Protein AF-A0A1Y1RR62-F1 (afdb_monomer_lite)

Secondary structure (DSSP, 8-state):
--GGGBS--TT--HHHHHHHHHTT--BGGGGTT-BHHHHHTSTT--HHHHHHHHHHHHHTT---BTPPPHHHHHHHTT-EEEEES--S---TT----EES--HHHHHHT-SSHHHHHHHHHHHHHHHHHH-S--EEETTTEEEES-EEEEETTS-EEEE-SEEEEE-SS-EEEESGGGSTTHHHHHHHHBSEEE-SSEEEES-STTB-HHHHHHHHHHHHHS---S---

Structure (mmCIF, N/CA/C/O backbone):
data_AF-A0A1Y1RR62-F1
#
_entry.id   AF-A0A1Y1RR62-F1
#
loop_
_atom_site.group_PDB
_atom_site.id
_atom_site.type_symbol
_atom_site.label_atom_id
_atom_site.label_alt_id
_atom_site.label_comp_id
_atom_site.label_asym_id
_atom_site.label_entity_id
_atom_site.label_seq_id
_atom_site.pdbx_PDB_ins_code
_atom_site.Cartn_x
_atom_site.Cartn_y
_atom_site.Cartn_z
_atom_site.occupancy
_atom_site.B_iso_or_equiv
_atom_site.auth_seq_id
_atom_site.auth_comp_id
_atom_site.auth_asym_id
_atom_site.auth_atom_id
_atom_site.pdbx_PDB_model_num
ATOM 1 N N . MET A 1 1 ? 41.983 -6.603 -12.539 1.00 43.25 1 MET A N 1
ATOM 2 C CA . MET A 1 1 ? 41.133 -5.759 -13.413 1.00 43.25 1 MET A CA 1
ATOM 3 C C . MET A 1 1 ? 40.007 -6.590 -14.056 1.00 43.25 1 MET A C 1
ATOM 5 O O . MET A 1 1 ? 39.853 -6.568 -15.267 1.00 43.25 1 MET A O 1
ATOM 9 N N . THR A 1 2 ? 39.210 -7.342 -13.285 1.00 49.28 2 THR A N 1
ATOM 10 C CA . THR A 1 2 ? 38.304 -8.376 -13.852 1.00 49.28 2 THR A CA 1
ATOM 11 C C . THR A 1 2 ? 36.861 -8.341 -13.340 1.00 49.28 2 THR A C 1
ATOM 13 O O . THR A 1 2 ? 36.037 -9.107 -13.828 1.00 49.28 2 THR A O 1
ATOM 16 N N . GLU A 1 3 ? 36.510 -7.451 -12.408 1.00 56.81 3 GLU A N 1
ATOM 17 C CA . GLU A 1 3 ? 35.155 -7.426 -11.828 1.00 56.81 3 GLU A CA 1
ATOM 18 C C . GLU A 1 3 ? 34.102 -6.735 -12.707 1.00 56.81 3 GLU A C 1
ATOM 20 O O . GLU A 1 3 ? 32.916 -7.043 -12.600 1.00 56.81 3 GLU A O 1
ATOM 25 N N . THR A 1 4 ? 34.503 -5.853 -13.625 1.00 62.31 4 THR A N 1
ATOM 26 C CA . THR A 1 4 ? 33.583 -4.974 -14.367 1.00 62.31 4 THR A CA 1
ATOM 27 C C . THR A 1 4 ? 32.696 -5.684 -15.392 1.00 62.31 4 THR A C 1
ATOM 29 O O . THR A 1 4 ? 31.724 -5.094 -15.840 1.00 62.31 4 THR A O 1
ATOM 32 N N . ASN A 1 5 ? 32.974 -6.942 -15.751 1.00 82.25 5 ASN A N 1
ATOM 33 C CA . ASN A 1 5 ? 32.243 -7.664 -16.804 1.00 82.25 5 ASN A CA 1
ATOM 34 C C . ASN A 1 5 ? 31.340 -8.808 -16.283 1.00 82.25 5 ASN A C 1
ATOM 36 O O . ASN A 1 5 ? 30.897 -9.674 -17.043 1.00 82.25 5 ASN A O 1
ATOM 40 N N . SER A 1 6 ? 31.099 -8.852 -14.972 1.00 86.06 6 SER A N 1
ATOM 41 C CA . SER A 1 6 ? 30.311 -9.903 -14.322 1.00 86.06 6 SER A CA 1
ATOM 42 C C . SER A 1 6 ? 28.800 -9.660 -14.427 1.00 86.06 6 SER A C 1
ATOM 44 O O . SER A 1 6 ? 28.330 -8.536 -14.267 1.00 86.06 6 SER A O 1
ATOM 46 N N . LEU A 1 7 ? 28.013 -10.730 -14.604 1.00 87.12 7 LEU A N 1
ATOM 47 C CA . LEU A 1 7 ? 26.544 -10.699 -14.467 1.00 87.12 7 LEU A CA 1
ATOM 48 C C . LEU A 1 7 ? 26.073 -10.763 -13.000 1.00 87.12 7 LEU A C 1
ATOM 50 O O . LEU A 1 7 ? 24.867 -10.770 -12.726 1.00 87.12 7 LEU A O 1
ATOM 54 N N . ASN A 1 8 ? 26.998 -10.820 -12.036 1.00 88.69 8 ASN A N 1
ATOM 55 C CA . ASN A 1 8 ? 26.677 -10.795 -10.611 1.00 88.69 8 ASN A CA 1
ATOM 56 C C . ASN A 1 8 ? 26.394 -9.364 -10.124 1.00 88.69 8 ASN A C 1
ATOM 58 O O . ASN A 1 8 ? 27.145 -8.785 -9.344 1.00 88.69 8 ASN A O 1
ATOM 62 N N . ILE A 1 9 ? 25.308 -8.783 -10.627 1.00 89.69 9 ILE A N 1
ATOM 63 C CA . ILE A 1 9 ? 24.919 -7.401 -10.347 1.00 89.69 9 ILE A CA 1
ATOM 64 C C . ILE A 1 9 ? 24.001 -7.370 -9.113 1.00 89.69 9 ILE A C 1
ATOM 66 O O . ILE A 1 9 ? 22.996 -8.096 -9.084 1.00 89.69 9 ILE A O 1
ATOM 70 N N . PRO A 1 10 ? 24.289 -6.530 -8.098 1.00 86.56 10 PRO A N 1
ATOM 71 C CA . PRO A 1 10 ? 23.444 -6.401 -6.915 1.00 86.56 10 PRO A CA 1
ATOM 72 C C . PRO A 1 10 ? 21.971 -6.140 -7.260 1.00 86.56 10 PRO A C 1
ATOM 74 O O . PRO A 1 10 ? 21.631 -5.268 -8.059 1.00 86.56 10 PRO A O 1
ATOM 77 N N . GLY A 1 11 ? 21.071 -6.913 -6.648 1.00 81.75 11 GLY A N 1
ATOM 78 C CA . GLY A 1 11 ? 19.625 -6.787 -6.862 1.00 81.75 11 GLY A CA 1
ATOM 79 C C . GLY A 1 11 ? 19.090 -7.417 -8.155 1.00 81.75 11 GLY A C 1
ATOM 80 O O . GLY A 1 11 ? 17.882 -7.351 -8.392 1.00 81.75 11 GLY A O 1
ATOM 81 N N . VAL A 1 12 ? 19.937 -8.050 -8.972 1.00 89.00 12 VAL A N 1
ATOM 82 C CA . VAL A 1 12 ? 19.491 -8.946 -10.050 1.00 89.00 12 VAL A CA 1
ATOM 83 C C . VAL A 1 12 ? 19.154 -10.315 -9.450 1.00 89.00 12 VAL A C 1
ATOM 85 O O . VAL A 1 12 ? 19.897 -10.850 -8.627 1.00 89.00 12 VAL A O 1
ATOM 88 N N . GLY A 1 13 ? 18.005 -10.883 -9.819 1.00 87.50 13 GLY A N 1
ATOM 89 C CA . GLY A 1 13 ? 17.535 -12.172 -9.302 1.00 87.50 13 GLY A CA 1
ATOM 90 C C . GLY A 1 13 ? 18.153 -13.379 -10.015 1.00 87.50 13 GLY A C 1
ATOM 91 O O . GLY A 1 13 ? 18.605 -13.280 -11.155 1.00 87.50 13 GLY A O 1
ATOM 92 N N . ALA A 1 14 ? 18.120 -14.545 -9.362 1.00 90.69 14 ALA A N 1
ATOM 93 C CA . ALA A 1 14 ? 18.561 -15.809 -9.960 1.00 90.69 14 ALA A CA 1
ATOM 94 C C . ALA A 1 14 ? 17.794 -16.204 -11.244 1.00 90.69 14 ALA A C 1
ATOM 96 O O . ALA A 1 14 ? 18.456 -16.676 -12.168 1.00 90.69 14 ALA A O 1
ATOM 97 N N . PRO A 1 15 ? 16.463 -15.976 -11.369 1.00 91.88 15 PRO A N 1
ATOM 98 C CA . PRO A 1 15 ? 15.735 -16.285 -12.603 1.00 91.88 15 PRO A CA 1
ATOM 99 C C . PRO A 1 15 ? 16.292 -15.562 -13.833 1.00 91.88 15 PRO A C 1
ATOM 101 O O . PRO A 1 15 ? 16.551 -16.205 -14.844 1.00 91.88 15 PRO A O 1
ATOM 104 N N . LEU A 1 16 ? 16.580 -14.260 -13.715 1.00 94.06 16 LEU A N 1
ATOM 105 C CA . LEU A 1 16 ? 17.150 -13.467 -14.805 1.00 94.06 16 LEU A CA 1
ATOM 106 C C . LEU A 1 16 ? 18.536 -13.987 -15.195 1.00 94.06 16 LEU A C 1
ATOM 108 O O . LEU A 1 16 ? 18.788 -14.233 -16.371 1.00 94.06 16 LEU A O 1
ATOM 112 N N . ARG A 1 17 ? 19.429 -14.207 -14.217 1.00 94.19 17 ARG A N 1
ATOM 113 C CA . ARG A 1 17 ? 20.771 -14.754 -14.493 1.00 94.19 17 ARG A CA 1
ATOM 114 C C . ARG A 1 17 ? 20.702 -16.102 -15.205 1.00 94.19 17 ARG A C 1
ATOM 116 O O . ARG A 1 17 ? 21.453 -16.326 -16.148 1.00 94.19 17 ARG A O 1
ATOM 123 N N . LYS A 1 18 ? 19.788 -16.979 -14.778 1.00 93.50 18 LYS A N 1
ATOM 124 C CA . LYS A 1 18 ? 19.579 -18.289 -15.403 1.00 93.50 18 LYS A CA 1
ATOM 125 C C . LYS A 1 18 ? 19.073 -18.150 -16.841 1.00 93.50 18 LYS A C 1
ATOM 127 O O . LYS A 1 18 ? 19.577 -18.851 -17.710 1.00 93.50 18 LYS A O 1
ATOM 132 N N . ALA A 1 19 ? 18.137 -17.235 -17.096 1.00 95.12 19 ALA A N 1
ATOM 133 C CA . ALA A 1 19 ? 17.623 -16.970 -18.439 1.00 95.12 19 ALA A CA 1
ATOM 134 C C . ALA A 1 19 ? 18.722 -16.465 -19.393 1.00 95.12 19 ALA A C 1
ATOM 136 O O . ALA A 1 19 ? 18.843 -16.969 -20.508 1.00 95.12 19 ALA A O 1
ATOM 137 N N . LEU A 1 20 ? 19.578 -15.542 -18.934 1.00 95.75 20 LEU A N 1
ATOM 138 C CA . LEU A 1 20 ? 20.738 -15.076 -19.707 1.00 95.75 20 LEU A CA 1
ATOM 139 C C . LEU A 1 20 ? 21.725 -16.218 -19.989 1.00 95.75 20 LEU A C 1
ATOM 141 O O . LEU A 1 20 ? 22.110 -16.433 -21.138 1.00 95.75 20 LEU A O 1
ATOM 145 N N . GLN A 1 21 ? 22.065 -17.013 -18.971 1.00 94.19 21 GLN A N 1
ATOM 146 C CA . GLN A 1 21 ? 22.982 -18.144 -19.123 1.00 94.19 21 GLN A CA 1
ATOM 147 C C . GLN A 1 21 ? 22.451 -19.196 -20.109 1.00 94.19 21 GLN A C 1
ATOM 149 O O . GLN A 1 21 ? 23.218 -19.727 -20.908 1.00 94.19 21 GLN A O 1
ATOM 154 N N . GLN A 1 22 ? 21.143 -19.471 -20.099 1.00 94.38 22 GLN A N 1
ATOM 155 C CA . GLN A 1 22 ? 20.493 -20.376 -21.056 1.00 94.38 22 GLN A CA 1
ATOM 156 C C . GLN A 1 22 ? 20.550 -19.863 -22.502 1.00 94.38 22 GLN A C 1
ATOM 158 O O . GLN A 1 22 ? 20.505 -20.665 -23.431 1.00 94.38 22 GLN A O 1
ATOM 163 N N . LYS A 1 23 ? 20.695 -18.548 -22.702 1.00 94.19 23 LYS A N 1
ATOM 164 C CA . LYS A 1 23 ? 20.968 -17.922 -24.005 1.00 94.19 23 LYS A CA 1
ATOM 165 C C . LYS A 1 23 ? 22.462 -17.824 -24.337 1.00 94.19 23 LYS A C 1
ATOM 167 O O . LYS A 1 23 ? 22.821 -17.201 -25.328 1.00 94.19 23 LYS A O 1
ATOM 172 N N . GLY A 1 24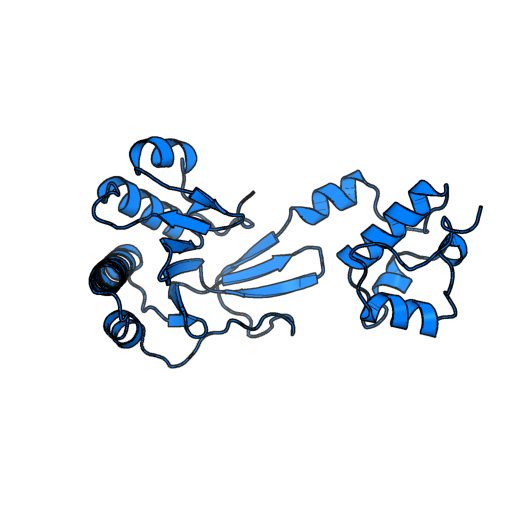 ? 23.338 -18.418 -23.523 1.00 94.81 24 GLY A N 1
ATOM 173 C CA . GLY A 1 24 ? 24.792 -18.342 -23.694 1.00 94.81 24 GLY A CA 1
ATOM 174 C C . GLY A 1 24 ? 25.410 -17.012 -23.244 1.00 94.81 24 GLY A C 1
ATOM 175 O O . GLY A 1 24 ? 26.613 -16.803 -23.410 1.00 94.81 24 GLY A O 1
ATOM 176 N N . ILE A 1 25 ? 24.617 -16.124 -22.639 1.00 94.88 25 ILE A N 1
ATOM 177 C CA . ILE A 1 25 ? 25.064 -14.828 -22.127 1.00 94.88 25 ILE A CA 1
ATOM 178 C C . ILE A 1 25 ? 25.575 -15.050 -20.704 1.00 94.88 25 ILE A C 1
ATOM 180 O O . ILE A 1 25 ? 24.814 -15.249 -19.758 1.00 94.88 25 ILE A O 1
ATOM 184 N N . THR A 1 26 ? 26.894 -15.052 -20.560 1.00 93.00 26 THR A N 1
ATOM 185 C CA . THR A 1 26 ? 27.605 -15.316 -19.298 1.00 93.00 26 THR A CA 1
ATOM 186 C C . THR A 1 26 ? 28.384 -14.103 -18.795 1.00 93.00 26 THR A C 1
ATOM 188 O O . THR A 1 26 ? 28.787 -14.071 -17.630 1.00 93.00 26 THR A O 1
ATOM 191 N N . ARG A 1 27 ? 28.570 -13.088 -19.645 1.00 93.81 27 ARG A N 1
ATOM 192 C CA . ARG A 1 27 ? 29.276 -11.840 -19.343 1.00 93.81 27 ARG A CA 1
ATOM 193 C C . ARG A 1 27 ? 28.438 -10.633 -19.735 1.00 93.81 27 ARG A C 1
ATOM 195 O O . ARG A 1 27 ? 27.641 -10.701 -20.667 1.00 93.81 27 ARG A O 1
ATOM 202 N N . LEU A 1 28 ? 28.643 -9.530 -19.023 1.00 93.81 28 LEU A N 1
ATOM 203 C CA . LEU A 1 28 ? 27.869 -8.303 -19.196 1.00 93.81 28 LEU A CA 1
ATOM 204 C C . LEU A 1 28 ? 28.023 -7.726 -20.612 1.00 93.81 28 LEU A C 1
ATOM 206 O O . LEU A 1 28 ? 27.029 -7.441 -21.266 1.00 93.81 28 LEU A O 1
ATOM 210 N N . ASN A 1 29 ? 29.248 -7.653 -21.128 1.00 94.38 29 ASN A N 1
ATOM 211 C CA . ASN A 1 29 ? 29.559 -7.099 -22.447 1.00 94.38 29 ASN A CA 1
ATOM 212 C C . ASN A 1 29 ? 28.964 -7.879 -23.630 1.00 94.38 29 ASN A C 1
ATOM 214 O O . ASN A 1 29 ? 28.894 -7.335 -24.726 1.00 94.38 29 ASN A O 1
ATOM 218 N N . GLN A 1 30 ? 28.524 -9.127 -23.436 1.00 96.19 30 GLN A N 1
ATOM 219 C CA . GLN A 1 30 ? 27.824 -9.893 -24.476 1.00 96.19 30 GLN A CA 1
ATOM 220 C C . GLN A 1 30 ? 26.418 -9.346 -24.757 1.00 96.19 30 GLN A C 1
ATOM 222 O O . GLN A 1 30 ? 25.797 -9.749 -25.732 1.00 96.19 30 GLN A O 1
ATOM 227 N N . LEU A 1 31 ? 25.917 -8.444 -23.908 1.00 96.38 31 LEU A N 1
ATOM 228 C CA . LEU A 1 31 ? 24.668 -7.722 -24.130 1.00 96.38 31 LEU A CA 1
ATOM 229 C C . LEU A 1 31 ? 24.852 -6.457 -24.978 1.00 96.38 31 LEU A C 1
ATOM 231 O O . LEU A 1 31 ? 23.853 -5.831 -25.317 1.00 96.38 31 LEU A O 1
ATOM 235 N N . ASN A 1 32 ? 26.085 -6.073 -25.333 1.00 96.69 32 ASN A N 1
ATOM 236 C CA . ASN A 1 32 ? 26.305 -4.929 -26.216 1.00 96.69 32 ASN A CA 1
ATOM 237 C C . ASN A 1 32 ? 25.629 -5.158 -27.568 1.00 96.69 32 ASN A C 1
ATOM 239 O O . ASN A 1 32 ? 25.921 -6.143 -28.244 1.00 96.69 32 ASN A O 1
ATOM 243 N N . GLY A 1 33 ? 24.735 -4.246 -27.944 1.00 95.50 33 GLY A N 1
ATOM 244 C CA . GLY A 1 33 ? 23.954 -4.344 -29.177 1.00 95.50 33 GLY A CA 1
ATOM 245 C C . GLY A 1 33 ? 22.843 -5.402 -29.148 1.00 95.50 33 GLY A C 1
ATOM 246 O O . GLY A 1 33 ? 22.159 -5.589 -30.145 1.00 95.50 33 GLY A O 1
ATOM 247 N N . ALA A 1 34 ? 22.624 -6.100 -28.029 1.00 96.50 34 ALA A N 1
ATOM 248 C CA . ALA A 1 34 ? 21.495 -7.020 -27.913 1.00 96.50 34 ALA A CA 1
ATOM 249 C C . ALA A 1 34 ? 20.174 -6.239 -27.861 1.00 96.50 34 ALA A C 1
ATOM 251 O O . ALA A 1 34 ? 20.102 -5.193 -27.214 1.00 96.50 34 ALA A O 1
ATOM 252 N N . ASN A 1 35 ? 19.113 -6.764 -28.476 1.00 97.00 35 ASN A N 1
ATOM 253 C CA . ASN A 1 35 ? 17.799 -6.131 -28.438 1.00 97.00 35 ASN A CA 1
ATOM 254 C C . ASN A 1 35 ? 17.168 -6.237 -27.036 1.00 97.00 35 ASN A C 1
ATOM 256 O O . ASN A 1 35 ? 16.975 -7.331 -26.496 1.00 97.00 35 ASN A O 1
ATOM 260 N N . TYR A 1 36 ? 16.822 -5.096 -26.438 1.00 95.88 36 TYR A N 1
ATOM 261 C CA . TYR A 1 36 ? 16.248 -5.039 -25.093 1.00 95.88 36 TYR A CA 1
ATOM 262 C C . TYR A 1 36 ? 14.908 -5.781 -24.980 1.00 95.88 36 TYR A C 1
ATOM 264 O O . TYR A 1 36 ? 14.692 -6.513 -24.010 1.00 95.88 36 TYR A O 1
ATOM 272 N N . GLY A 1 37 ? 14.027 -5.630 -25.971 1.00 88.94 37 GLY A N 1
ATOM 273 C CA . GLY A 1 37 ? 12.709 -6.266 -25.990 1.00 88.94 37 GLY A CA 1
ATOM 274 C C . GLY A 1 37 ? 12.790 -7.791 -26.048 1.00 88.94 37 GLY A C 1
ATOM 275 O O . GLY A 1 37 ? 12.066 -8.476 -25.324 1.00 88.94 37 GLY A O 1
ATOM 276 N N . GLU A 1 38 ? 13.721 -8.332 -26.834 1.00 94.31 38 GLU A N 1
ATOM 277 C CA . GLU A 1 38 ? 13.929 -9.782 -26.945 1.00 94.31 38 GLU A CA 1
ATOM 278 C C . GLU A 1 38 ? 14.437 -10.403 -25.641 1.00 94.31 38 GLU A C 1
ATOM 280 O O . GLU A 1 38 ? 13.966 -11.469 -25.234 1.00 94.31 38 GLU A O 1
ATOM 285 N N . ILE A 1 39 ? 15.367 -9.731 -24.952 1.00 96.00 39 ILE A N 1
ATOM 286 C CA . ILE A 1 39 ? 15.857 -10.190 -23.646 1.00 96.00 39 ILE A CA 1
ATOM 287 C C . ILE A 1 39 ? 14.760 -10.071 -22.586 1.00 96.00 39 ILE A C 1
ATOM 289 O O . ILE A 1 39 ? 14.618 -10.968 -21.751 1.00 96.00 39 ILE A O 1
ATOM 293 N N . LEU A 1 40 ? 13.962 -9.000 -22.621 1.00 92.31 40 LEU A N 1
ATOM 294 C CA . LEU A 1 40 ? 12.836 -8.811 -21.707 1.00 92.31 40 LEU A CA 1
ATOM 295 C C . LEU A 1 40 ? 11.764 -9.898 -21.870 1.00 92.31 40 LEU A C 1
ATOM 297 O O . LEU A 1 40 ? 11.173 -10.316 -20.878 1.00 92.31 40 LEU A O 1
ATOM 301 N N . ALA A 1 41 ? 11.534 -10.373 -23.095 1.00 89.12 41 ALA A N 1
ATOM 302 C CA . ALA A 1 41 ? 10.550 -11.412 -23.390 1.00 89.12 41 ALA A CA 1
ATOM 303 C C . ALA A 1 41 ? 10.946 -12.812 -22.875 1.00 89.12 41 ALA A C 1
ATOM 305 O O . ALA A 1 41 ? 10.128 -13.736 -22.895 1.00 89.12 41 ALA A O 1
ATOM 306 N N . LEU A 1 42 ? 12.185 -13.005 -22.407 1.00 90.50 42 LEU A N 1
ATOM 307 C CA . LEU A 1 42 ? 12.624 -14.286 -21.862 1.00 90.50 42 LEU A CA 1
ATOM 308 C C . LEU A 1 42 ? 11.916 -14.603 -20.541 1.00 90.50 42 LEU A C 1
ATOM 310 O O . LEU A 1 42 ? 11.844 -13.787 -19.621 1.00 90.50 42 LEU A O 1
ATOM 314 N N . HIS A 1 43 ? 11.471 -15.851 -20.401 1.00 86.75 43 HIS A N 1
ATOM 315 C CA . HIS A 1 43 ? 10.874 -16.326 -19.159 1.00 86.75 43 HIS A CA 1
ATOM 316 C C . HIS A 1 43 ? 11.832 -16.130 -17.968 1.00 86.75 43 HIS A C 1
ATOM 318 O O . HIS A 1 43 ? 12.962 -16.622 -17.963 1.00 86.75 43 HIS A O 1
ATOM 324 N N . GLY A 1 44 ? 11.357 -15.444 -16.924 1.00 85.00 44 GLY A N 1
ATOM 325 C CA . GLY A 1 44 ? 12.143 -15.132 -15.726 1.00 85.00 44 GLY A CA 1
ATOM 326 C C . GLY A 1 44 ? 12.941 -13.826 -15.805 1.00 85.00 44 GLY A C 1
ATOM 327 O O . GLY A 1 44 ? 13.606 -13.473 -14.825 1.00 85.00 44 GLY A O 1
ATOM 328 N N . VAL A 1 45 ? 12.854 -13.087 -16.916 1.00 90.00 45 VAL A N 1
ATOM 329 C CA . VAL A 1 45 ? 13.401 -11.733 -17.052 1.00 90.00 45 VAL A CA 1
ATOM 330 C C . VAL A 1 45 ? 12.285 -10.716 -16.832 1.00 90.00 45 VAL A C 1
ATOM 332 O O . VAL A 1 45 ? 11.265 -10.726 -17.502 1.00 90.00 45 VAL A O 1
ATOM 335 N N . GLY A 1 46 ? 12.465 -9.836 -15.847 1.00 84.06 46 GLY A N 1
ATOM 336 C CA . GLY A 1 46 ? 11.552 -8.722 -15.589 1.00 84.06 46 GLY A CA 1
ATOM 337 C C . GLY A 1 46 ? 12.238 -7.385 -15.836 1.00 84.06 46 GLY A C 1
ATOM 338 O O . GLY A 1 46 ? 13.440 -7.259 -15.583 1.00 84.06 46 GLY A O 1
ATOM 339 N N . ALA A 1 47 ? 11.469 -6.369 -16.238 1.00 87.50 47 ALA A N 1
ATOM 340 C CA . ALA A 1 47 ? 11.983 -5.050 -16.626 1.00 87.50 47 ALA A CA 1
ATOM 341 C C . ALA A 1 47 ? 12.882 -4.420 -15.552 1.00 87.50 47 ALA A C 1
ATOM 343 O O . ALA A 1 47 ? 13.980 -3.965 -15.838 1.00 87.50 47 ALA A O 1
ATOM 344 N N . LYS A 1 48 ? 12.498 -4.491 -14.270 1.00 85.38 48 LYS A N 1
ATOM 345 C CA . LYS A 1 48 ? 13.320 -3.959 -13.165 1.00 85.38 48 LYS A CA 1
ATOM 346 C C . LYS A 1 48 ? 14.669 -4.676 -13.019 1.00 85.38 48 LYS A C 1
ATOM 348 O O . LYS A 1 48 ? 15.648 -4.081 -12.574 1.00 85.38 48 LYS A O 1
ATOM 353 N N . GLY A 1 49 ? 14.712 -5.977 -13.299 1.00 89.38 49 GLY A N 1
ATOM 354 C CA . GLY A 1 49 ? 15.951 -6.751 -13.284 1.00 89.38 49 GLY A CA 1
ATOM 355 C C . GLY A 1 49 ? 16.827 -6.390 -14.478 1.00 89.38 49 GLY A C 1
ATOM 356 O O . GLY A 1 49 ? 18.005 -6.100 -14.293 1.00 89.38 49 GLY A O 1
ATOM 357 N N . LEU A 1 50 ? 16.232 -6.342 -15.671 1.00 94.06 50 LEU A N 1
ATOM 358 C CA . LEU A 1 50 ? 16.938 -6.029 -16.909 1.00 94.06 50 LEU A CA 1
ATOM 359 C C . LEU A 1 50 ? 17.449 -4.582 -16.934 1.00 94.06 50 LEU A C 1
ATOM 361 O O . LEU A 1 50 ? 18.601 -4.368 -17.279 1.00 94.06 50 LEU A O 1
ATOM 365 N N . ASN A 1 51 ? 16.685 -3.612 -16.426 1.00 92.75 51 ASN A N 1
ATOM 366 C CA . ASN A 1 51 ? 17.126 -2.220 -16.263 1.00 92.75 51 ASN A CA 1
ATOM 367 C C . ASN A 1 51 ? 18.355 -2.087 -15.348 1.00 92.75 51 ASN A C 1
ATOM 369 O O . ASN A 1 51 ? 19.198 -1.222 -15.566 1.00 92.75 51 ASN A O 1
ATOM 373 N N . ARG A 1 52 ? 18.506 -2.955 -14.334 1.00 92.56 52 ARG A N 1
ATOM 374 C CA . ARG A 1 52 ? 19.737 -2.988 -13.521 1.00 92.56 52 ARG A CA 1
ATOM 375 C C . ARG A 1 52 ? 20.922 -3.535 -14.305 1.00 92.56 52 ARG A C 1
ATOM 377 O O . ARG A 1 52 ? 22.030 -3.037 -14.130 1.00 92.56 52 ARG A O 1
ATOM 384 N N . VAL A 1 53 ? 20.689 -4.544 -15.145 1.00 95.25 53 VAL A N 1
ATOM 385 C CA . VAL A 1 53 ? 21.712 -5.081 -16.050 1.00 95.25 53 VAL A CA 1
ATOM 386 C C . VAL A 1 53 ? 22.135 -4.023 -17.061 1.00 95.25 53 VAL A C 1
ATOM 388 O O . VAL A 1 53 ? 23.325 -3.762 -17.188 1.00 95.25 53 VAL A O 1
ATOM 391 N N . LEU A 1 54 ? 21.175 -3.342 -17.681 1.00 95.56 54 LEU A N 1
ATOM 392 C CA . LEU A 1 54 ? 21.401 -2.224 -18.590 1.00 95.56 54 LEU A CA 1
ATOM 393 C C . LEU A 1 54 ? 22.191 -1.089 -17.924 1.00 95.56 54 LEU A C 1
ATOM 395 O O . LEU A 1 54 ? 23.181 -0.620 -18.470 1.00 95.56 54 LEU A O 1
ATOM 399 N N . GLY A 1 55 ? 21.818 -0.690 -16.704 1.00 94.25 55 GLY A N 1
ATOM 400 C CA . GLY A 1 55 ? 22.556 0.327 -15.952 1.00 94.25 55 GLY A CA 1
ATOM 401 C C . GLY A 1 55 ? 23.987 -0.099 -15.606 1.00 94.25 55 GLY A C 1
ATOM 402 O O . GLY A 1 55 ? 24.897 0.727 -15.617 1.00 94.25 55 GLY A O 1
ATOM 403 N N . ALA A 1 56 ? 24.221 -1.384 -15.323 1.00 94.38 56 ALA A N 1
ATOM 404 C CA . ALA A 1 56 ? 25.575 -1.904 -15.149 1.00 94.38 56 ALA A CA 1
ATOM 405 C C . ALA A 1 56 ? 26.358 -1.898 -16.472 1.00 94.38 56 ALA A C 1
ATOM 407 O O . ALA A 1 56 ? 27.522 -1.509 -16.477 1.00 94.38 56 ALA A O 1
ATOM 408 N N . LEU A 1 57 ? 25.719 -2.276 -17.584 1.00 95.44 57 LEU A N 1
ATOM 409 C CA . LEU A 1 57 ? 26.315 -2.270 -18.921 1.00 95.44 57 LEU A CA 1
ATOM 410 C C . LEU A 1 57 ? 26.757 -0.856 -19.325 1.00 95.44 57 LEU A C 1
ATOM 412 O O . LEU A 1 57 ? 27.910 -0.657 -19.713 1.00 95.44 57 LEU A O 1
ATOM 416 N N . ARG A 1 58 ? 25.895 0.144 -19.109 1.00 94.75 58 ARG A N 1
ATOM 417 C CA . ARG A 1 58 ? 26.182 1.563 -19.378 1.00 94.75 58 ARG A CA 1
ATOM 418 C C . ARG A 1 58 ? 27.356 2.105 -18.573 1.00 94.75 58 ARG A C 1
ATOM 420 O O . ARG A 1 58 ? 28.192 2.819 -19.118 1.00 94.75 58 ARG A O 1
ATOM 427 N N . LYS A 1 59 ? 27.516 1.683 -17.313 1.00 93.06 59 LYS A N 1
ATOM 428 C CA . LYS A 1 59 ? 28.705 2.024 -16.501 1.00 93.06 59 LYS A CA 1
ATOM 429 C C . LYS A 1 59 ? 30.014 1.481 -17.078 1.00 93.06 59 LYS A C 1
ATOM 431 O O . LYS A 1 59 ? 31.076 1.982 -16.726 1.00 93.06 59 LYS A O 1
ATOM 436 N N . THR A 1 60 ? 29.947 0.469 -17.942 1.00 91.56 60 THR A N 1
ATOM 437 C CA . THR A 1 60 ? 31.110 -0.076 -18.662 1.00 91.56 60 THR A CA 1
ATOM 438 C C . THR A 1 60 ? 31.286 0.506 -20.068 1.00 91.56 60 THR A C 1
ATOM 440 O O . THR A 1 60 ? 32.187 0.080 -20.783 1.00 91.56 60 THR A O 1
ATOM 443 N N . GLY A 1 61 ? 30.453 1.478 -20.464 1.00 93.25 61 GLY A N 1
ATOM 444 C CA . GLY A 1 61 ? 30.466 2.095 -21.795 1.00 93.25 61 GLY A CA 1
ATOM 445 C C . GLY A 1 61 ? 29.689 1.322 -22.866 1.00 93.25 61 GLY A C 1
ATOM 446 O O . GLY A 1 61 ? 29.830 1.621 -24.047 1.00 93.25 61 GLY A O 1
ATOM 447 N N . GLY A 1 62 ? 28.904 0.318 -22.471 1.00 94.62 62 GLY A N 1
ATOM 448 C CA . GLY A 1 62 ? 28.068 -0.481 -23.363 1.00 94.62 62 GLY A CA 1
ATOM 449 C C . GLY A 1 62 ? 26.601 -0.050 -23.374 1.00 94.62 62 GLY A C 1
ATOM 450 O O . GLY A 1 62 ? 26.155 0.650 -22.468 1.00 94.62 62 GLY A O 1
ATOM 451 N N . ASP A 1 63 ? 25.827 -0.519 -24.352 1.00 96.81 63 ASP A N 1
ATOM 452 C CA . ASP A 1 63 ? 24.369 -0.350 -24.360 1.00 96.81 63 ASP A CA 1
ATOM 453 C C . ASP A 1 63 ? 23.668 -1.476 -25.137 1.00 96.81 63 ASP A C 1
ATOM 455 O O . ASP A 1 63 ? 24.301 -2.228 -25.885 1.00 96.81 63 ASP A O 1
ATOM 459 N N . MET A 1 64 ? 22.358 -1.590 -24.944 1.00 97.38 64 MET A N 1
ATOM 460 C CA . MET A 1 64 ? 21.478 -2.507 -25.671 1.00 97.38 64 MET A CA 1
ATOM 461 C C . MET A 1 64 ? 20.686 -1.747 -26.744 1.00 97.38 64 MET A C 1
ATOM 463 O O . MET A 1 64 ? 20.352 -0.575 -26.572 1.00 97.38 64 MET A O 1
ATOM 467 N N . GLU A 1 65 ? 20.334 -2.415 -27.839 1.00 97.25 65 GLU A N 1
ATOM 468 C CA . GLU A 1 65 ? 19.468 -1.833 -28.866 1.00 97.25 65 GLU A CA 1
ATOM 469 C C . GLU A 1 65 ? 18.026 -1.709 -28.365 1.00 97.25 65 GLU A C 1
ATOM 471 O O . GLU A 1 65 ? 17.523 -2.581 -27.653 1.00 97.25 65 GLU A O 1
ATOM 476 N N . GLN A 1 66 ? 17.349 -0.624 -28.761 1.00 93.06 66 GLN A N 1
ATOM 477 C CA . GLN A 1 66 ? 15.965 -0.315 -28.363 1.00 93.06 66 GLN A CA 1
ATOM 478 C C . GLN A 1 66 ? 15.751 -0.287 -26.839 1.00 93.06 66 GLN A C 1
ATOM 480 O O . GLN A 1 66 ? 14.646 -0.507 -26.342 1.00 93.06 66 GLN A O 1
ATOM 485 N N . ALA A 1 67 ? 16.819 -0.038 -26.084 1.00 93.00 67 ALA A N 1
ATOM 486 C CA . ALA A 1 67 ? 16.758 0.036 -24.641 1.00 93.00 67 ALA A CA 1
ATOM 487 C C . ALA A 1 67 ? 16.195 1.388 -24.181 1.00 93.00 67 ALA A C 1
ATOM 489 O O . ALA A 1 67 ? 16.520 2.419 -24.775 1.00 93.00 67 ALA A O 1
ATOM 490 N N . PRO A 1 68 ? 15.400 1.422 -23.098 1.00 89.56 68 PRO A N 1
ATOM 491 C CA . PRO A 1 68 ? 14.898 2.679 -22.566 1.00 89.56 68 PRO A CA 1
ATOM 492 C C . PRO A 1 68 ? 16.050 3.560 -22.058 1.00 89.56 68 PRO A C 1
ATOM 494 O O . PRO A 1 68 ? 17.049 3.086 -21.493 1.00 89.56 68 PRO A O 1
ATOM 497 N N . THR A 1 69 ? 15.914 4.866 -22.240 1.00 90.69 69 THR A N 1
ATOM 498 C CA . THR A 1 69 ? 16.801 5.880 -21.661 1.00 90.69 69 THR A CA 1
ATOM 499 C C . THR A 1 69 ? 16.710 5.874 -20.133 1.00 90.69 69 THR A C 1
ATOM 501 O O . THR A 1 69 ? 15.761 5.359 -19.541 1.00 90.69 69 THR A O 1
ATOM 504 N N . GLU A 1 70 ? 17.695 6.463 -19.452 1.00 84.75 70 GLU A N 1
ATOM 505 C CA . GLU A 1 70 ? 17.646 6.592 -17.988 1.00 84.75 70 GLU A CA 1
ATOM 506 C C . GLU A 1 70 ? 16.419 7.386 -17.514 1.00 84.75 70 GLU A C 1
ATOM 508 O O . GLU A 1 70 ? 15.800 7.020 -16.515 1.00 84.75 70 GLU A O 1
ATOM 513 N N . ALA A 1 71 ? 16.024 8.418 -18.267 1.00 78.88 71 ALA A N 1
ATOM 514 C CA . ALA A 1 71 ? 14.826 9.206 -17.996 1.00 78.88 71 ALA A CA 1
ATOM 515 C C . ALA A 1 71 ? 13.539 8.375 -18.148 1.00 78.88 71 ALA A C 1
ATOM 517 O O . ALA A 1 71 ? 12.653 8.459 -17.299 1.00 78.88 71 ALA A O 1
ATOM 518 N N . GLU A 1 72 ? 13.449 7.527 -19.177 1.00 81.56 72 GLU A N 1
ATOM 519 C CA . GLU A 1 72 ? 12.316 6.611 -19.364 1.00 81.56 72 GLU A CA 1
ATOM 520 C C . GLU A 1 72 ? 12.275 5.515 -18.297 1.00 81.56 72 GLU A C 1
ATOM 522 O O . GLU A 1 72 ? 11.201 5.156 -17.826 1.00 81.56 72 GLU A O 1
ATOM 527 N N . ILE A 1 73 ? 13.426 5.001 -17.855 1.00 79.81 73 ILE A N 1
ATOM 528 C CA . ILE A 1 73 ? 13.480 4.049 -16.736 1.00 79.81 73 ILE A CA 1
ATOM 529 C C . ILE A 1 73 ? 12.998 4.715 -15.442 1.00 79.81 73 ILE A C 1
ATOM 531 O O . ILE A 1 73 ? 12.236 4.108 -14.682 1.00 79.81 73 ILE A O 1
ATOM 535 N N . ALA A 1 74 ? 13.426 5.954 -15.190 1.00 73.00 74 ALA A N 1
ATOM 536 C CA . ALA A 1 74 ? 13.006 6.725 -14.025 1.00 73.00 74 ALA A CA 1
ATOM 537 C C . ALA A 1 74 ? 11.499 7.040 -14.057 1.00 73.00 74 ALA A C 1
ATOM 539 O O . ALA A 1 74 ? 10.827 6.921 -13.031 1.00 73.00 74 ALA A O 1
ATOM 540 N N . SER A 1 75 ? 10.937 7.367 -15.224 1.00 63.66 75 SER A N 1
ATOM 541 C CA . SER A 1 75 ? 9.500 7.634 -15.367 1.00 63.66 75 SER A CA 1
ATOM 542 C C . SER A 1 75 ? 8.655 6.356 -15.300 1.00 63.66 75 SER A C 1
ATOM 544 O O . SER A 1 75 ? 7.634 6.333 -14.611 1.00 63.66 75 SER A O 1
ATOM 546 N N . GLN A 1 76 ? 9.112 5.252 -15.903 1.00 62.56 76 GLN A N 1
ATOM 547 C CA . GLN A 1 76 ? 8.447 3.947 -15.825 1.00 62.56 76 GLN A CA 1
ATOM 548 C C . GLN A 1 76 ? 8.371 3.434 -14.388 1.00 62.56 76 GLN A C 1
ATOM 550 O O . GLN A 1 76 ? 7.353 2.860 -14.015 1.00 62.56 76 GLN A O 1
ATOM 555 N N . ALA A 1 77 ? 9.377 3.682 -13.545 1.00 53.72 77 ALA A N 1
ATOM 556 C CA . ALA A 1 77 ? 9.336 3.302 -12.131 1.00 53.72 77 ALA A CA 1
ATOM 557 C C . ALA A 1 77 ? 8.147 3.905 -11.348 1.00 53.72 77 ALA A C 1
ATOM 559 O O . ALA A 1 77 ? 7.860 3.435 -10.246 1.00 53.72 77 ALA A O 1
ATOM 560 N N . THR A 1 78 ? 7.452 4.895 -11.919 1.00 54.28 78 THR A N 1
ATOM 561 C CA . THR A 1 78 ? 6.517 5.774 -11.206 1.00 54.28 78 THR A CA 1
ATOM 562 C C . THR A 1 78 ? 5.054 5.604 -11.645 1.00 54.28 78 THR A C 1
ATOM 564 O O . THR A 1 78 ? 4.148 6.028 -10.934 1.00 54.28 78 THR A O 1
ATOM 567 N N . SER A 1 79 ? 4.768 4.952 -12.778 1.00 62.66 79 SER A N 1
ATOM 568 C CA . SER A 1 79 ? 3.388 4.833 -13.277 1.00 62.66 79 SER A CA 1
ATOM 569 C C . SER A 1 79 ? 2.747 3.498 -12.891 1.00 62.66 79 SER A C 1
ATOM 571 O O . SER A 1 79 ? 3.011 2.449 -13.482 1.00 62.66 79 SER A O 1
ATOM 573 N N . VAL A 1 80 ? 1.873 3.550 -11.888 1.00 76.62 80 VAL A N 1
ATOM 574 C CA . VAL A 1 80 ? 0.895 2.497 -11.593 1.00 76.62 80 VAL A CA 1
ATOM 575 C C . VAL A 1 80 ? -0.452 2.956 -12.136 1.00 76.62 80 VAL A C 1
ATOM 577 O O . VAL A 1 80 ? -0.873 4.072 -11.863 1.00 76.62 80 VAL A O 1
ATOM 580 N N . THR A 1 81 ? -1.151 2.114 -12.881 1.00 84.00 81 THR A N 1
ATOM 581 C CA . THR A 1 81 ? -2.569 2.317 -13.191 1.00 84.00 81 THR A CA 1
ATOM 582 C C . THR A 1 81 ? -3.391 1.581 -12.148 1.00 84.00 81 THR A C 1
ATOM 584 O O . THR A 1 81 ? -3.057 0.450 -11.799 1.00 84.00 81 THR A O 1
ATOM 587 N N . VAL A 1 82 ? -4.452 2.210 -11.646 1.00 88.69 82 VAL A N 1
ATOM 588 C CA . VAL A 1 82 ? -5.402 1.584 -10.721 1.00 88.69 82 VAL A CA 1
ATOM 589 C C . VAL A 1 82 ? -6.792 1.676 -11.336 1.00 88.69 82 VAL A C 1
ATOM 591 O O . VAL A 1 82 ? -7.251 2.770 -11.651 1.00 88.69 82 VAL A O 1
ATOM 594 N N . THR A 1 83 ? -7.460 0.541 -11.518 1.00 91.06 83 THR A N 1
ATOM 595 C CA . THR A 1 83 ? -8.824 0.472 -12.059 1.00 91.06 83 THR A CA 1
ATOM 596 C C . THR A 1 83 ? -9.793 -0.090 -11.020 1.00 91.06 83 THR A C 1
ATOM 598 O O . THR A 1 83 ? -9.372 -0.871 -10.163 1.00 91.06 83 THR A O 1
ATOM 601 N N . PRO A 1 84 ? -11.088 0.274 -11.065 1.00 93.06 84 PRO A N 1
ATOM 602 C CA . PRO A 1 84 ? -12.091 -0.337 -10.199 1.00 93.06 84 PRO A CA 1
ATOM 603 C C . PRO A 1 84 ? -12.250 -1.838 -10.476 1.00 93.06 84 PRO A C 1
ATOM 605 O O . PRO A 1 84 ? -12.152 -2.272 -11.622 1.00 93.06 84 PRO A O 1
ATOM 608 N N . GLY A 1 85 ? -12.568 -2.600 -9.430 1.00 93.81 85 GLY A N 1
ATOM 609 C CA . GLY A 1 85 ? -12.867 -4.030 -9.508 1.00 93.81 85 GLY A CA 1
ATOM 610 C C . GLY A 1 85 ? -11.635 -4.934 -9.474 1.00 93.81 85 GLY A C 1
ATOM 611 O O . GLY A 1 85 ? -10.501 -4.496 -9.659 1.00 93.81 85 GLY A O 1
ATOM 612 N N . HIS A 1 86 ? -11.870 -6.215 -9.200 1.00 94.75 86 HIS A N 1
ATOM 613 C CA . HIS A 1 86 ? -10.865 -7.272 -9.329 1.00 94.75 86 HIS A CA 1
ATOM 614 C C . HIS A 1 86 ? -10.926 -7.897 -10.720 1.00 94.75 86 HIS A C 1
ATOM 616 O O . HIS A 1 86 ? -12.000 -8.048 -11.296 1.00 94.75 86 HIS A O 1
ATOM 622 N N . THR A 1 87 ? -9.771 -8.302 -11.239 1.00 91.44 87 THR A N 1
ATOM 623 C CA . THR A 1 87 ? -9.652 -9.014 -12.524 1.00 91.44 87 THR A CA 1
ATOM 624 C C . THR A 1 87 ? -9.535 -10.528 -12.345 1.00 91.44 87 THR A C 1
ATOM 626 O O . THR A 1 87 ? -9.644 -11.275 -13.312 1.00 91.44 87 THR A O 1
ATOM 629 N N . GLY A 1 88 ? -9.246 -10.996 -11.126 1.00 90.81 88 GLY A N 1
ATOM 630 C CA . GLY A 1 88 ? -8.868 -12.377 -10.828 1.00 90.81 88 GLY A CA 1
ATOM 631 C C . GLY A 1 88 ? -7.422 -12.712 -11.217 1.00 90.81 88 GLY A C 1
ATOM 632 O O . GLY A 1 88 ? -6.923 -13.791 -10.891 1.00 90.81 88 GLY A O 1
ATOM 633 N N . HIS A 1 89 ? -6.724 -11.809 -11.913 1.00 88.94 89 HIS A N 1
ATOM 634 C CA . HIS A 1 89 ? -5.416 -12.052 -12.509 1.00 88.94 89 HIS A CA 1
ATOM 635 C C . HIS A 1 89 ? -4.353 -11.276 -11.731 1.00 88.94 89 HIS A C 1
ATOM 637 O O . HIS A 1 89 ? -4.269 -10.056 -11.790 1.00 88.94 89 HIS A O 1
ATOM 643 N N . THR A 1 90 ? -3.506 -11.979 -10.984 1.00 89.88 90 THR A N 1
ATOM 644 C CA . THR A 1 90 ? -2.518 -11.365 -10.084 1.00 89.88 90 THR A CA 1
ATOM 645 C C . THR A 1 90 ? -1.164 -12.048 -10.238 1.00 89.88 90 THR A C 1
ATOM 647 O O . THR A 1 90 ? -1.108 -13.279 -10.308 1.00 89.88 90 THR A O 1
ATOM 650 N N . SER A 1 91 ? -0.070 -11.276 -10.241 1.00 87.50 91 SER A N 1
ATOM 651 C CA . SER A 1 91 ? 1.293 -11.819 -10.325 1.00 87.50 91 SER A CA 1
ATOM 652 C C . SER A 1 91 ? 1.566 -12.874 -9.234 1.00 87.50 91 SER A C 1
ATOM 654 O O . SER A 1 91 ? 1.167 -12.725 -8.077 1.00 87.50 91 SER A O 1
ATOM 656 N N . ALA A 1 92 ? 2.251 -13.966 -9.593 1.00 84.06 92 ALA A N 1
ATOM 657 C CA . ALA A 1 92 ? 2.392 -15.168 -8.753 1.00 84.06 92 ALA A CA 1
ATOM 658 C C . ALA A 1 92 ? 3.140 -14.949 -7.417 1.00 84.06 92 ALA A C 1
ATOM 660 O O . ALA A 1 92 ? 3.004 -15.732 -6.463 1.00 84.06 92 ALA A O 1
ATOM 661 N N . ASP A 1 93 ? 3.945 -13.893 -7.329 1.00 83.12 93 ASP A N 1
ATOM 662 C CA . ASP A 1 93 ? 4.686 -13.513 -6.129 1.00 83.12 93 ASP A CA 1
ATOM 663 C C . ASP A 1 93 ? 3.822 -12.766 -5.095 1.00 83.12 93 ASP A C 1
ATOM 665 O O . ASP A 1 93 ? 4.211 -12.679 -3.930 1.00 83.12 93 ASP A O 1
ATOM 669 N N . ILE A 1 94 ? 2.628 -12.290 -5.466 1.00 87.00 94 ILE A N 1
ATOM 670 C CA . ILE A 1 94 ? 1.686 -11.653 -4.538 1.00 87.00 94 ILE A CA 1
ATOM 671 C C . ILE A 1 94 ? 0.960 -12.733 -3.727 1.00 87.00 94 ILE A C 1
ATOM 673 O O . ILE A 1 94 ? 0.191 -13.545 -4.253 1.00 87.00 94 ILE A O 1
ATOM 677 N N . LYS A 1 95 ? 1.237 -12.746 -2.419 1.00 88.50 95 LYS A N 1
ATOM 678 C CA . LYS A 1 95 ? 0.731 -13.758 -1.475 1.00 88.50 95 LYS A CA 1
ATOM 679 C C . LYS A 1 95 ? -0.499 -13.317 -0.697 1.00 88.50 95 LYS A C 1
ATOM 681 O O . LYS A 1 95 ? -1.318 -14.154 -0.340 1.00 88.50 95 LYS A O 1
ATOM 686 N N . THR A 1 96 ? -0.639 -12.023 -0.440 1.00 92.12 96 THR A N 1
ATOM 687 C CA . THR A 1 96 ? -1.825 -11.497 0.230 1.00 92.12 96 THR A CA 1
ATOM 688 C C . THR A 1 96 ? -3.000 -11.528 -0.737 1.00 92.12 96 THR A C 1
ATOM 690 O O . THR A 1 96 ? -2.939 -10.904 -1.793 1.00 92.12 96 THR A O 1
ATOM 693 N N . ARG A 1 97 ? -4.058 -12.245 -0.364 1.00 94.06 97 ARG A N 1
ATOM 694 C CA . ARG A 1 97 ? -5.284 -12.410 -1.151 1.00 94.06 97 ARG A CA 1
ATOM 695 C C . ARG A 1 97 ? -6.510 -12.321 -0.239 1.00 94.06 97 ARG A C 1
ATOM 697 O O . ARG A 1 97 ? -6.341 -12.510 0.970 1.00 94.06 97 ARG A O 1
ATOM 704 N N . PRO A 1 98 ? -7.709 -12.056 -0.784 1.00 96.44 98 PRO A N 1
ATOM 705 C CA . PRO A 1 98 ? -8.953 -12.184 -0.036 1.00 96.44 98 PRO A CA 1
ATOM 706 C C . PRO A 1 98 ? -9.077 -13.571 0.601 1.00 96.44 98 PRO A C 1
ATOM 708 O O . PRO A 1 98 ? -8.636 -14.569 0.028 1.00 96.44 98 PRO A O 1
ATOM 711 N N . THR A 1 99 ? -9.680 -13.632 1.779 1.00 97.31 99 THR A N 1
ATOM 712 C CA . THR A 1 99 ? -9.945 -14.872 2.520 1.00 97.31 99 THR A CA 1
ATOM 713 C C . THR A 1 99 ? -11.390 -14.887 3.006 1.00 97.31 99 THR A C 1
ATOM 715 O O . THR A 1 99 ? -12.047 -13.849 3.016 1.00 97.31 99 THR A O 1
ATOM 718 N N . SER A 1 100 ? -11.869 -16.049 3.447 1.00 96.62 100 SER A N 1
ATOM 719 C CA . SER A 1 100 ? -13.186 -16.210 4.073 1.00 96.62 100 SER A CA 1
ATOM 720 C C . SER A 1 100 ? -13.188 -15.920 5.579 1.00 96.62 100 SER A C 1
ATOM 722 O O . SER A 1 100 ? -14.159 -16.251 6.250 1.00 96.62 100 SER A O 1
ATOM 724 N N . LEU A 1 101 ? -12.093 -15.382 6.130 1.00 97.56 101 LEU A N 1
ATOM 725 C CA . LEU A 1 101 ? -12.034 -15.003 7.540 1.00 97.56 101 LEU A CA 1
ATOM 726 C C . LEU A 1 101 ? -12.945 -13.804 7.795 1.00 97.56 101 LEU A C 1
ATOM 728 O O . LEU A 1 101 ? -12.963 -12.859 7.003 1.00 97.56 101 LEU A O 1
ATOM 732 N N . ASP A 1 102 ? -13.644 -13.827 8.924 1.00 98.25 102 ASP A N 1
ATOM 733 C CA . ASP A 1 102 ? -14.515 -12.733 9.321 1.00 98.25 102 ASP A CA 1
ATOM 734 C C . ASP A 1 102 ? -13.698 -11.556 9.914 1.00 98.25 102 ASP A C 1
ATOM 736 O O . ASP A 1 102 ? -12.906 -11.748 10.847 1.00 98.25 102 ASP A O 1
ATOM 740 N N . PRO A 1 103 ? -13.835 -10.323 9.383 1.00 98.31 103 PRO A N 1
ATOM 741 C CA . PRO A 1 103 ? -13.118 -9.152 9.893 1.00 98.31 103 PRO A CA 1
ATOM 742 C C . PRO A 1 103 ? -13.437 -8.782 11.349 1.00 98.31 103 PRO A C 1
ATOM 744 O O . PRO A 1 103 ? -12.557 -8.262 12.048 1.00 98.31 103 PRO A O 1
ATOM 747 N N . GLN A 1 104 ? -14.670 -9.020 11.809 1.00 98.25 104 GLN A N 1
ATOM 748 C CA . GLN A 1 104 ? -15.099 -8.745 13.182 1.00 98.25 104 GLN A CA 1
ATOM 749 C C . GLN A 1 104 ? -14.430 -9.735 14.140 1.00 98.25 104 GLN A C 1
ATOM 751 O O . GLN A 1 104 ? -13.796 -9.301 15.107 1.00 98.25 104 GLN A O 1
ATOM 756 N N . GLU A 1 105 ? -14.495 -11.034 13.845 1.00 98.25 105 GLU A N 1
ATOM 757 C CA . GLU A 1 105 ? -13.826 -12.094 14.607 1.00 98.25 105 GLU A CA 1
ATOM 758 C C . GLU A 1 105 ? -12.312 -11.870 14.646 1.00 98.25 105 GLU A C 1
ATOM 760 O O . GLU A 1 105 ? -11.702 -11.942 15.714 1.00 98.25 105 GLU A O 1
ATOM 765 N N . PHE A 1 106 ? -11.701 -11.506 13.512 1.00 98.19 106 PHE A N 1
ATOM 766 C CA . PHE A 1 106 ? -10.285 -11.141 13.458 1.00 98.19 106 PHE A CA 1
ATOM 767 C C . PHE A 1 106 ? -9.950 -10.004 14.433 1.00 98.19 106 PHE A C 1
ATOM 769 O O . PHE A 1 106 ? -8.991 -10.113 15.202 1.00 98.19 106 PHE A O 1
ATOM 776 N N . CYS A 1 107 ? -10.737 -8.923 14.436 1.00 98.00 107 CYS A N 1
ATOM 777 C CA . CYS A 1 107 ? -10.507 -7.801 15.343 1.00 98.00 107 CYS A CA 1
ATOM 778 C C . CYS A 1 107 ? -10.718 -8.199 16.812 1.00 98.00 107 CYS A C 1
ATOM 780 O O . CYS A 1 107 ? -9.943 -7.775 17.670 1.00 98.00 107 CYS A O 1
ATOM 782 N N . GLN A 1 108 ? -11.715 -9.039 17.110 1.00 98.12 108 GLN A N 1
ATOM 783 C CA . GLN A 1 108 ? -11.983 -9.555 18.458 1.00 98.12 108 GLN A CA 1
ATOM 784 C C . GLN A 1 108 ? -10.874 -10.483 18.970 1.00 98.12 108 GLN A C 1
ATOM 786 O O . GLN A 1 108 ? -10.540 -10.438 20.155 1.00 98.12 108 GLN A O 1
ATOM 791 N N . ALA A 1 109 ? -10.269 -11.275 18.084 1.00 97.12 109 ALA A N 1
ATOM 792 C CA . ALA A 1 109 ? -9.187 -12.201 18.405 1.00 97.12 109 ALA A CA 1
ATOM 793 C C . ALA A 1 109 ? -7.833 -11.509 18.648 1.00 97.12 109 ALA A C 1
ATOM 795 O O . ALA A 1 109 ? -6.862 -12.163 19.035 1.00 97.12 109 ALA A O 1
ATOM 796 N N . VAL A 1 110 ? -7.736 -10.189 18.447 1.00 96.50 110 VAL A N 1
ATOM 797 C CA . VAL A 1 110 ? -6.519 -9.439 18.770 1.00 96.50 110 VAL A CA 1
ATOM 798 C C . VAL A 1 110 ? -6.226 -9.545 20.273 1.00 96.50 110 VAL A C 1
ATOM 800 O O . VAL A 1 110 ? -6.996 -9.097 21.125 1.00 96.50 110 VAL A O 1
ATOM 803 N N . GLU A 1 111 ? -5.065 -10.122 20.583 1.00 94.62 111 GLU A N 1
ATOM 804 C CA . GLU A 1 111 ? -4.594 -10.418 21.943 1.00 94.62 111 GLU A CA 1
ATOM 805 C C . GLU A 1 111 ? -4.542 -9.163 22.833 1.00 94.62 111 GLU A C 1
ATOM 807 O O . GLU A 1 111 ? -5.042 -9.148 23.957 1.00 94.62 111 GLU A O 1
ATOM 812 N N . TRP A 1 112 ? -3.961 -8.081 22.309 1.00 94.44 112 TRP A N 1
ATOM 813 C CA . TRP A 1 112 ? -3.666 -6.865 23.066 1.00 94.44 112 TRP A CA 1
ATOM 814 C C . TRP A 1 112 ? -4.929 -6.004 23.227 1.00 94.44 112 TRP A C 1
ATOM 816 O O . TRP A 1 112 ? -5.423 -5.496 22.217 1.00 94.44 112 TRP A O 1
ATOM 826 N N . PRO A 1 113 ? -5.424 -5.745 24.457 1.00 94.12 113 PRO A N 1
ATOM 827 C CA . PRO A 1 113 ? -6.718 -5.086 24.669 1.00 94.12 113 PRO A CA 1
ATOM 828 C C . PRO A 1 113 ? -6.867 -3.734 23.963 1.00 94.12 113 PRO A C 1
ATOM 830 O O . PRO A 1 113 ? -7.877 -3.492 23.307 1.00 94.12 113 PRO A O 1
ATOM 833 N N . THR A 1 114 ? -5.841 -2.879 24.017 1.00 93.44 114 THR A N 1
ATOM 834 C CA . THR A 1 114 ? -5.849 -1.587 23.312 1.00 93.44 114 THR A CA 1
ATOM 835 C C . THR A 1 114 ? -5.927 -1.765 21.798 1.00 93.44 114 THR A C 1
ATOM 837 O O . THR A 1 114 ? -6.650 -1.032 21.138 1.00 93.44 114 THR A O 1
ATOM 840 N N . ARG A 1 115 ? -5.228 -2.758 21.230 1.00 95.06 115 ARG A N 1
ATOM 841 C CA . ARG A 1 115 ? -5.248 -3.020 19.781 1.00 95.06 115 ARG A CA 1
ATOM 842 C C . ARG A 1 115 ? -6.562 -3.619 19.321 1.00 95.06 115 ARG A C 1
ATOM 844 O O . ARG A 1 115 ? -7.015 -3.279 18.237 1.00 95.06 115 ARG A O 1
ATOM 851 N N . ARG A 1 116 ? -7.170 -4.470 20.144 1.00 97.38 116 ARG A N 1
ATOM 852 C CA . ARG A 1 116 ? -8.519 -4.983 19.913 1.00 97.38 116 ARG A CA 1
ATOM 853 C C . ARG A 1 116 ? -9.531 -3.844 19.879 1.00 97.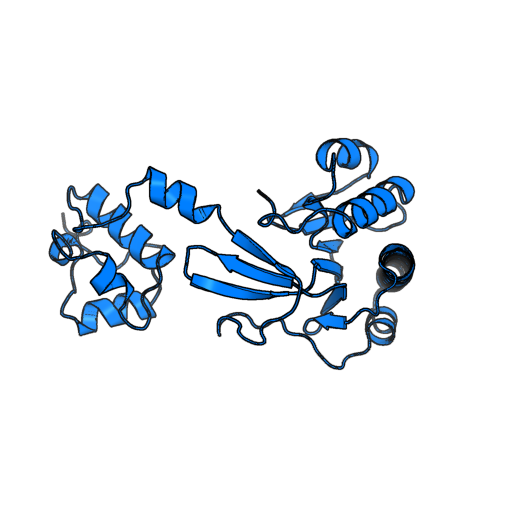38 116 ARG A C 1
ATOM 855 O O . ARG A 1 116 ? -10.279 -3.736 18.916 1.00 97.38 116 ARG A O 1
ATOM 862 N N . ALA A 1 117 ? -9.507 -2.965 20.882 1.00 97.44 117 ALA A N 1
ATOM 863 C CA . ALA A 1 117 ? -10.388 -1.798 20.931 1.00 97.44 117 ALA A CA 1
ATOM 864 C C . ALA A 1 117 ? -10.156 -0.851 19.741 1.00 97.44 117 ALA A C 1
ATOM 866 O O . ALA A 1 117 ? -11.111 -0.480 19.063 1.00 97.44 117 ALA A O 1
ATOM 867 N N . ASP A 1 118 ? -8.895 -0.521 19.440 1.00 97.88 118 ASP A N 1
ATOM 868 C CA . ASP A 1 118 ? -8.531 0.297 18.279 1.00 97.88 118 ASP A CA 1
ATOM 869 C C . ASP A 1 118 ? -8.995 -0.353 16.958 1.00 97.88 118 ASP A C 1
ATOM 871 O O . ASP A 1 118 ? -9.516 0.327 16.078 1.00 97.88 118 ASP A O 1
ATOM 875 N N . GLY A 1 119 ? -8.808 -1.669 16.806 1.00 98.12 119 GLY A N 1
ATOM 876 C CA . GLY A 1 119 ? -9.185 -2.426 15.612 1.00 98.12 119 GLY A CA 1
ATOM 877 C C . GLY A 1 119 ? -10.694 -2.463 15.391 1.00 98.12 119 GLY A C 1
ATOM 878 O O . GLY A 1 119 ? -11.146 -2.203 14.281 1.00 98.12 119 GLY A O 1
ATOM 879 N N . LEU A 1 120 ? -11.471 -2.705 16.449 1.00 98.62 120 LEU A N 1
ATOM 880 C CA . LEU A 1 120 ? -12.935 -2.663 16.401 1.00 98.62 120 LEU A CA 1
ATOM 881 C C . LEU A 1 120 ? -13.459 -1.252 16.095 1.00 98.62 120 LEU A C 1
ATOM 883 O O . LEU A 1 120 ? -14.375 -1.100 15.294 1.00 98.62 120 LEU A O 1
ATOM 887 N N . ALA A 1 121 ? -12.850 -0.216 16.674 1.00 98.56 121 ALA A N 1
ATOM 888 C CA . ALA A 1 121 ? -13.219 1.168 16.386 1.00 98.56 121 ALA A CA 1
ATOM 889 C C . ALA A 1 121 ? -12.889 1.574 14.939 1.00 98.56 121 ALA A C 1
ATOM 891 O O . ALA A 1 121 ? -13.661 2.291 14.305 1.00 98.56 121 ALA A O 1
ATOM 892 N N . LEU A 1 122 ? -11.763 1.104 14.389 1.00 98.56 122 LEU A N 1
ATOM 893 C CA . LEU A 1 122 ? -11.446 1.293 12.971 1.00 98.56 122 LEU A CA 1
ATOM 894 C C . LEU A 1 122 ? -12.409 0.524 12.065 1.00 98.56 122 LEU A C 1
ATOM 896 O O . LEU A 1 122 ? -12.826 1.069 11.047 1.00 98.56 122 LEU A O 1
ATOM 900 N N . LEU A 1 123 ? -12.781 -0.706 12.428 1.00 98.75 123 LEU A N 1
ATOM 901 C CA . LEU A 1 123 ? -13.762 -1.498 11.685 1.00 98.75 123 LEU A CA 1
ATOM 902 C C . LEU A 1 123 ? -15.088 -0.734 11.560 1.00 98.75 123 LEU A C 1
ATOM 904 O O . LEU A 1 123 ? -15.561 -0.517 10.448 1.00 98.75 123 LEU A O 1
ATOM 908 N N . ASP A 1 124 ? -15.623 -0.243 12.679 1.00 98.69 124 ASP A N 1
ATOM 909 C CA . ASP A 1 124 ? -16.844 0.570 12.709 1.00 98.69 124 ASP A CA 1
ATOM 910 C C . ASP A 1 124 ? -16.706 1.872 11.898 1.00 98.69 124 ASP A C 1
ATOM 912 O O . ASP A 1 124 ? -17.544 2.184 11.050 1.00 98.69 124 ASP A O 1
ATOM 916 N N . MET A 1 125 ? -15.606 2.608 12.080 1.00 98.69 125 MET A N 1
ATOM 917 C CA . MET A 1 125 ? -15.362 3.861 11.361 1.00 98.69 125 MET A CA 1
ATOM 918 C C . MET A 1 125 ? -15.308 3.662 9.840 1.00 98.69 125 MET A C 1
ATOM 920 O O . MET A 1 125 ? -15.915 4.441 9.103 1.00 98.69 125 MET A O 1
ATOM 924 N N . PHE A 1 126 ? -14.599 2.636 9.362 1.00 98.69 126 PHE A N 1
ATOM 925 C CA . PHE A 1 126 ? -14.533 2.333 7.933 1.00 98.69 126 PHE A CA 1
ATOM 926 C C . PHE A 1 126 ? -15.884 1.847 7.396 1.00 98.69 126 PHE A C 1
ATOM 928 O O . PHE A 1 126 ? -16.271 2.276 6.310 1.00 98.69 126 PHE A O 1
ATOM 935 N N . ASN A 1 127 ? -16.630 1.024 8.140 1.00 98.62 127 ASN A N 1
ATOM 936 C CA . ASN A 1 127 ? -17.979 0.604 7.744 1.00 98.62 127 ASN A CA 1
ATOM 937 C C . ASN A 1 127 ? -18.903 1.814 7.535 1.00 98.62 127 ASN A C 1
ATOM 939 O O . ASN A 1 127 ? -19.571 1.908 6.507 1.00 98.62 127 ASN A O 1
ATOM 943 N N . GLN A 1 128 ? -18.890 2.774 8.466 1.00 98.56 128 GLN A N 1
ATOM 944 C CA . GLN A 1 128 ? -19.694 4.000 8.376 1.00 98.56 128 GLN A CA 1
ATOM 945 C C . GLN A 1 128 ? -19.309 4.882 7.183 1.00 98.56 128 GLN A C 1
ATOM 947 O O . GLN A 1 128 ? -20.181 5.437 6.524 1.00 98.56 128 GLN A O 1
ATOM 952 N N . ILE A 1 129 ? -18.007 5.041 6.928 1.00 98.44 129 ILE A N 1
ATOM 953 C CA . ILE A 1 129 ? -17.486 5.901 5.853 1.00 98.44 129 ILE A CA 1
ATOM 954 C C . ILE A 1 129 ? -17.737 5.287 4.477 1.00 98.44 129 ILE A C 1
ATOM 956 O O . ILE A 1 129 ? -18.125 5.977 3.537 1.00 98.44 129 ILE A O 1
ATOM 960 N N . THR A 1 130 ? -17.463 3.991 4.346 1.00 97.88 130 THR A N 1
ATOM 961 C CA . THR A 1 130 ? -17.443 3.332 3.039 1.00 97.88 130 THR A CA 1
ATOM 962 C C . THR A 1 130 ? -18.810 2.808 2.625 1.00 97.88 130 THR A C 1
ATOM 964 O O . THR A 1 130 ? -19.089 2.741 1.430 1.00 97.88 130 THR A O 1
ATOM 967 N N . GLY A 1 131 ? -19.648 2.411 3.590 1.00 98.06 131 GLY A N 1
ATOM 968 C CA . GLY A 1 131 ? -20.934 1.765 3.333 1.00 98.06 131 GLY A CA 1
ATOM 969 C C . GLY A 1 131 ? -20.826 0.387 2.669 1.00 98.06 131 GLY A C 1
ATOM 970 O O . GLY A 1 131 ? -21.838 -0.134 2.205 1.00 98.06 131 GLY A O 1
ATOM 971 N N . VAL A 1 132 ? -19.629 -0.210 2.596 1.00 97.31 132 VAL A N 1
ATOM 972 C CA . VAL A 1 132 ? -19.404 -1.524 1.971 1.00 97.31 132 VAL A CA 1
ATOM 973 C C . VAL A 1 132 ? -18.896 -2.539 2.985 1.00 97.31 132 VAL A C 1
ATOM 975 O O . VAL A 1 132 ? -18.233 -2.188 3.959 1.00 97.31 132 VAL A O 1
ATOM 978 N N . SER A 1 133 ? -19.179 -3.817 2.735 1.00 97.06 133 SER A N 1
ATOM 979 C CA . SER A 1 133 ? -18.716 -4.896 3.603 1.00 97.06 133 SER A CA 1
ATOM 980 C C . SER A 1 133 ? -17.186 -5.048 3.552 1.00 97.06 133 SER A C 1
ATOM 982 O O . SER A 1 133 ? -16.612 -5.083 2.456 1.00 97.06 133 SER A O 1
ATOM 984 N N . PRO A 1 134 ? -16.517 -5.176 4.710 1.00 98.31 134 PRO A N 1
ATOM 985 C CA . PRO A 1 134 ? -15.090 -5.446 4.773 1.00 98.31 134 PRO A CA 1
ATOM 986 C C . PRO A 1 134 ? -14.760 -6.868 4.319 1.00 98.31 134 PRO A C 1
ATOM 988 O O . PRO A 1 134 ? -15.551 -7.794 4.485 1.00 98.31 134 PRO A O 1
ATOM 991 N N . VAL A 1 135 ? -13.537 -7.056 3.825 1.00 98.50 135 VAL A N 1
ATOM 992 C CA . VAL A 1 135 ? -12.983 -8.371 3.474 1.00 98.50 135 VAL A CA 1
ATOM 993 C C . VAL A 1 135 ? -11.628 -8.554 4.149 1.00 98.50 135 VAL A C 1
ATOM 995 O O . VAL A 1 135 ? -10.816 -7.626 4.180 1.00 98.50 135 VAL A O 1
ATOM 998 N N . MET A 1 136 ? -11.349 -9.754 4.661 1.00 98.38 136 MET A N 1
ATOM 999 C CA . MET A 1 136 ? -10.021 -10.101 5.168 1.00 98.38 136 MET A CA 1
ATOM 1000 C C . MET A 1 136 ? -9.041 -10.387 4.029 1.00 98.38 136 MET A C 1
ATOM 1002 O O . MET A 1 136 ? -9.320 -11.182 3.134 1.00 98.38 136 MET A O 1
ATOM 1006 N N . TRP A 1 137 ? -7.857 -9.784 4.105 1.00 97.69 137 TRP A N 1
ATOM 1007 C CA . TRP A 1 137 ? -6.746 -9.939 3.170 1.00 97.69 137 TRP A CA 1
ATOM 1008 C C . TRP A 1 137 ? -5.544 -10.577 3.860 1.00 97.69 137 TRP A C 1
ATOM 1010 O O . TRP A 1 137 ? -4.859 -9.974 4.699 1.00 97.69 137 TRP A O 1
ATOM 1020 N N . GLY A 1 138 ? -5.275 -11.828 3.489 1.00 95.81 138 GLY A N 1
ATOM 1021 C CA . GLY A 1 138 ? -4.393 -12.699 4.252 1.00 95.81 138 GLY A CA 1
ATOM 1022 C C . GLY A 1 138 ? -4.818 -12.769 5.728 1.00 95.81 138 GLY A C 1
ATOM 1023 O O . GLY A 1 138 ? -5.977 -12.533 6.057 1.00 95.81 138 GLY A O 1
ATOM 1024 N N . PRO A 1 139 ? -3.881 -13.040 6.649 1.00 95.38 139 PRO A N 1
ATOM 1025 C CA . PRO A 1 139 ? -4.224 -13.228 8.056 1.00 95.38 139 PRO A CA 1
ATOM 1026 C C . PRO A 1 139 ? -4.235 -11.929 8.878 1.00 95.38 139 PRO A C 1
ATOM 1028 O O . PRO A 1 139 ? -4.313 -11.992 10.099 1.00 95.38 139 PRO A O 1
ATOM 1031 N N . THR A 1 140 ? -4.035 -10.750 8.265 1.00 96.00 140 THR A N 1
ATOM 1032 C CA . THR A 1 140 ? -3.696 -9.537 9.045 1.00 96.00 140 THR A CA 1
ATOM 1033 C C . THR A 1 140 ? -4.343 -8.233 8.602 1.00 96.00 140 THR A C 1
ATOM 1035 O O . THR A 1 140 ? -4.155 -7.237 9.300 1.00 96.00 140 THR A O 1
ATOM 1038 N N . MET A 1 141 ? -5.036 -8.169 7.467 1.00 98.12 141 MET A N 1
ATOM 1039 C CA . MET A 1 141 ? -5.535 -6.900 6.925 1.00 98.12 141 MET A CA 1
ATOM 1040 C C . MET A 1 141 ? -7.033 -6.960 6.682 1.00 98.12 141 MET A C 1
ATOM 1042 O O . MET A 1 141 ? -7.522 -7.939 6.133 1.00 98.12 141 MET A O 1
ATOM 1046 N N . VAL A 1 142 ? -7.724 -5.883 7.034 1.00 98.69 142 VAL A N 1
ATOM 1047 C CA . VAL A 1 142 ? -9.121 -5.641 6.675 1.00 98.69 142 VAL A CA 1
ATOM 1048 C C . VAL A 1 142 ? -9.127 -4.638 5.528 1.00 98.69 142 VAL A C 1
ATOM 1050 O O . VAL A 1 142 ? -8.528 -3.567 5.649 1.00 98.69 142 VAL A O 1
ATOM 1053 N N . GLY A 1 143 ? -9.759 -4.988 4.412 1.00 98.25 143 GLY A N 1
ATOM 1054 C CA . GLY A 1 143 ? -9.802 -4.178 3.197 1.00 98.25 143 GLY A CA 1
ATOM 1055 C C . GLY A 1 143 ? -11.225 -3.836 2.764 1.00 98.25 143 GLY A C 1
ATOM 1056 O O . GLY A 1 143 ? -12.146 -4.620 2.981 1.00 98.25 143 GLY A O 1
ATOM 1057 N N . TYR A 1 144 ? -11.371 -2.682 2.115 1.00 98.38 144 TYR A N 1
ATOM 1058 C CA . TYR A 1 144 ? -12.623 -2.139 1.594 1.00 98.38 144 TYR A CA 1
ATOM 1059 C C . TYR A 1 144 ? -12.484 -1.734 0.132 1.00 98.38 144 TYR A C 1
ATOM 1061 O O . TYR A 1 144 ? -11.468 -1.166 -0.287 1.00 98.38 144 TYR A O 1
ATOM 1069 N N . GLY A 1 145 ? -13.542 -1.990 -0.635 1.00 96.69 145 GLY A N 1
ATOM 1070 C CA . GLY A 1 145 ? -13.550 -1.794 -2.079 1.00 96.69 145 GLY A CA 1
ATOM 1071 C C . GLY A 1 145 ? -12.634 -2.774 -2.813 1.00 96.69 145 GLY A C 1
ATOM 1072 O O . GLY A 1 145 ? -11.868 -3.530 -2.214 1.00 96.69 145 GLY A O 1
ATOM 1073 N N . GLN A 1 146 ? -12.722 -2.757 -4.136 1.00 95.56 146 GLN A N 1
ATOM 1074 C CA . GLN A 1 146 ? -11.969 -3.644 -5.012 1.00 95.56 146 GLN A CA 1
ATOM 1075 C C . GLN A 1 146 ? -11.290 -2.811 -6.084 1.00 95.56 146 GLN A C 1
ATOM 1077 O O . GLN A 1 146 ? -11.940 -1.987 -6.732 1.00 95.56 146 GLN A O 1
ATOM 1082 N N . VAL A 1 147 ? -9.989 -3.014 -6.246 1.00 94.56 147 V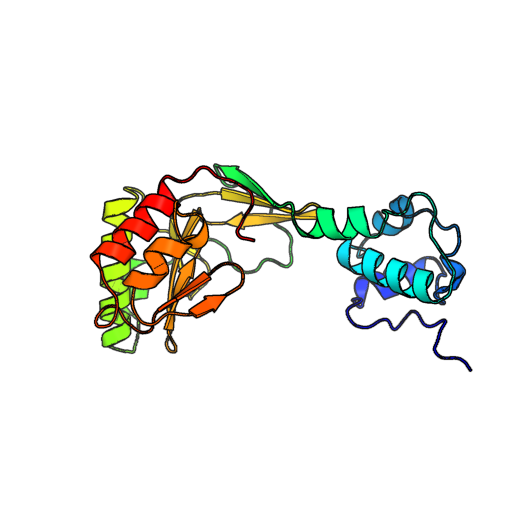AL A N 1
ATOM 1083 C CA . VAL A 1 147 ? -9.194 -2.358 -7.280 1.00 94.56 147 VAL A CA 1
ATOM 1084 C C . VAL A 1 147 ? -8.227 -3.349 -7.904 1.00 94.56 147 VAL A C 1
ATOM 1086 O O . VAL A 1 147 ? -7.791 -4.299 -7.251 1.00 94.56 147 VAL A O 1
ATOM 1089 N N . HIS A 1 148 ? -7.843 -3.080 -9.140 1.00 93.69 148 HIS A N 1
ATOM 1090 C CA . HIS A 1 148 ? -6.758 -3.763 -9.814 1.00 93.69 148 HIS A CA 1
ATOM 1091 C C . HIS A 1 148 ? -5.649 -2.761 -10.096 1.00 93.69 148 HIS A C 1
ATOM 1093 O O . HIS A 1 148 ? -5.905 -1.707 -10.677 1.00 93.69 148 HIS A O 1
ATOM 1099 N N . TYR A 1 149 ? -4.425 -3.068 -9.673 1.00 90.38 149 TYR A N 1
ATOM 1100 C CA . TYR A 1 149 ? -3.266 -2.238 -9.978 1.00 90.38 149 TYR A CA 1
ATOM 1101 C C . TYR A 1 149 ? -2.380 -2.916 -11.014 1.00 90.38 149 TYR A C 1
ATOM 1103 O O . TYR A 1 149 ? -2.149 -4.121 -10.942 1.00 90.38 149 TYR A O 1
ATOM 1111 N N . ALA A 1 150 ? -1.815 -2.132 -11.924 1.00 87.31 150 ALA A N 1
ATOM 1112 C CA . ALA A 1 150 ? -0.815 -2.585 -12.877 1.00 87.31 150 ALA A CA 1
ATOM 1113 C C . ALA A 1 150 ? 0.321 -1.569 -12.959 1.00 87.31 150 ALA A C 1
ATOM 1115 O O . ALA A 1 150 ? 0.102 -0.378 -13.150 1.00 87.31 150 ALA A O 1
ATOM 1116 N N . SER A 1 151 ? 1.549 -2.044 -12.792 1.00 81.12 151 SER A N 1
ATOM 1117 C CA . SER A 1 151 ? 2.754 -1.253 -13.022 1.00 81.12 151 SER A CA 1
ATOM 1118 C C . SER A 1 151 ? 3.263 -1.448 -14.446 1.00 81.12 151 SER A C 1
ATOM 1120 O O . SER A 1 151 ? 3.144 -2.534 -15.015 1.00 81.12 151 SER A O 1
ATOM 1122 N N . THR A 1 152 ? 3.954 -0.442 -14.969 1.00 69.75 152 THR A N 1
ATOM 1123 C CA . THR A 1 152 ? 4.740 -0.530 -16.219 1.00 69.75 152 THR A CA 1
ATOM 1124 C C . THR A 1 152 ? 5.757 -1.678 -16.220 1.00 69.75 152 THR A C 1
ATOM 1126 O O . THR A 1 152 ? 6.104 -2.203 -17.270 1.00 69.75 152 THR A O 1
ATOM 1129 N N . SER A 1 153 ? 6.222 -2.112 -15.040 1.00 70.94 153 SER A N 1
ATOM 1130 C CA . SER A 1 153 ? 7.160 -3.231 -14.903 1.00 70.94 153 SER A CA 1
ATOM 1131 C C . SER A 1 153 ? 6.537 -4.607 -15.175 1.00 70.94 153 SER A C 1
ATOM 1133 O O . SER A 1 153 ? 7.234 -5.618 -15.071 1.00 70.94 153 SER A O 1
ATOM 1135 N N . GLY A 1 154 ? 5.234 -4.657 -15.471 1.00 74.06 154 GLY A N 1
ATOM 1136 C CA . GLY A 1 154 ? 4.465 -5.882 -15.689 1.00 74.06 154 GLY A CA 1
ATOM 1137 C C . GLY A 1 154 ? 3.944 -6.527 -14.404 1.00 74.06 154 GLY A C 1
ATOM 1138 O O . GLY A 1 154 ? 3.195 -7.493 -14.472 1.00 74.06 154 GLY A O 1
ATOM 1139 N N . ARG A 1 155 ? 4.296 -6.011 -13.218 1.00 83.00 155 ARG A N 1
ATOM 1140 C CA . ARG A 1 155 ? 3.679 -6.450 -11.956 1.00 83.00 155 ARG A CA 1
ATOM 1141 C C . ARG A 1 155 ? 2.267 -5.884 -11.850 1.00 83.00 155 ARG A C 1
ATOM 1143 O O . ARG A 1 155 ? 2.109 -4.666 -11.943 1.00 83.00 155 ARG A O 1
ATOM 1150 N N . HIS A 1 156 ? 1.289 -6.740 -11.581 1.00 89.56 156 HIS A N 1
ATOM 1151 C CA . HIS A 1 156 ? -0.111 -6.361 -11.420 1.00 89.56 156 HIS A CA 1
ATOM 1152 C C . HIS A 1 156 ? -0.809 -7.232 -10.371 1.00 89.56 156 HIS A C 1
ATOM 1154 O O . HIS A 1 156 ? -0.356 -8.342 -10.061 1.00 89.56 156 HIS A O 1
ATOM 1160 N N . GLY A 1 157 ? -1.915 -6.751 -9.815 1.00 92.31 157 GLY A N 1
ATOM 1161 C CA . GLY A 1 157 ? -2.676 -7.530 -8.853 1.00 92.31 157 GLY A CA 1
ATOM 1162 C C . GLY A 1 157 ? -3.974 -6.896 -8.401 1.00 92.31 157 GLY A C 1
ATOM 1163 O O . GLY A 1 157 ? -4.158 -5.682 -8.448 1.00 92.31 157 GLY A O 1
ATOM 1164 N N . ASP A 1 158 ? -4.859 -7.756 -7.922 1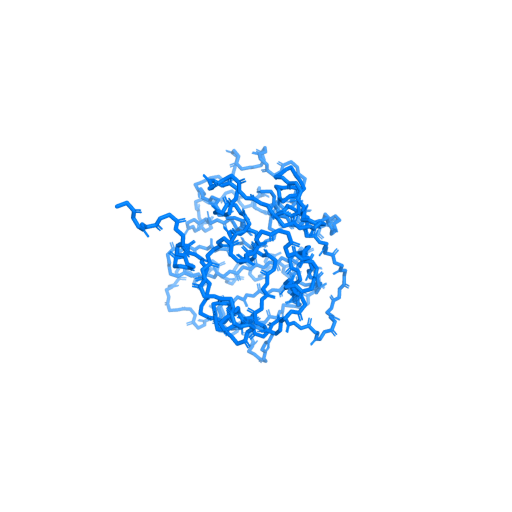.00 95.19 158 ASP A N 1
ATOM 1165 C CA . ASP A 1 158 ? -6.077 -7.348 -7.241 1.00 95.19 158 ASP A CA 1
ATOM 1166 C C . ASP A 1 158 ? -5.753 -6.914 -5.811 1.00 95.19 158 ASP A C 1
ATOM 1168 O O . ASP A 1 158 ? -4.941 -7.539 -5.119 1.00 95.19 158 ASP A O 1
ATOM 1172 N N . TRP A 1 159 ? -6.388 -5.833 -5.367 1.00 94.56 159 TRP A N 1
ATOM 1173 C CA . TRP A 1 159 ? -6.215 -5.257 -4.039 1.00 94.56 159 TRP A CA 1
ATOM 1174 C C . TRP A 1 159 ? -7.519 -4.645 -3.512 1.00 94.56 159 TRP A C 1
ATOM 1176 O O . TRP A 1 159 ? -8.530 -4.571 -4.214 1.00 94.56 159 TRP A O 1
ATOM 1186 N N . PHE A 1 160 ? -7.512 -4.213 -2.256 1.00 96.25 160 PHE A N 1
ATOM 1187 C CA . PHE A 1 160 ? -8.558 -3.348 -1.712 1.00 96.25 160 PHE A CA 1
ATOM 1188 C C . PHE A 1 160 ? -8.231 -1.871 -1.982 1.00 96.25 160 PHE A C 1
ATOM 1190 O O . PHE A 1 160 ? -7.067 -1.518 -2.152 1.00 96.25 160 PHE A O 1
ATOM 1197 N N . LYS A 1 161 ? -9.226 -0.978 -1.998 1.00 95.31 161 LYS A N 1
ATOM 1198 C CA . LYS A 1 161 ? -8.982 0.464 -2.199 1.00 95.31 161 LYS A CA 1
ATOM 1199 C C . LYS A 1 161 ? -8.326 1.092 -0.968 1.00 95.31 161 LYS A C 1
ATOM 1201 O O . LYS A 1 161 ? -7.269 1.711 -1.062 1.00 95.31 161 LYS A O 1
ATOM 1206 N N . ILE A 1 162 ? -8.948 0.895 0.191 1.00 97.38 162 ILE A N 1
ATOM 1207 C CA . ILE A 1 162 ? -8.441 1.335 1.494 1.00 97.38 162 ILE A CA 1
ATOM 1208 C C . ILE A 1 162 ? -8.595 0.213 2.513 1.00 97.38 162 ILE A C 1
ATOM 1210 O O . ILE A 1 162 ? -9.399 -0.700 2.332 1.00 97.38 162 ILE A O 1
ATOM 1214 N N . GLY A 1 163 ? -7.825 0.262 3.589 1.00 98.00 163 GLY A N 1
ATOM 1215 C CA . GLY A 1 163 ? -7.910 -0.765 4.617 1.00 98.00 163 GLY A CA 1
ATOM 1216 C C . GLY A 1 163 ? -7.033 -0.470 5.814 1.00 98.00 163 GLY A C 1
ATOM 1217 O O . GLY A 1 163 ? -6.339 0.549 5.864 1.00 98.00 163 GLY A O 1
ATOM 1218 N N . PHE A 1 164 ? -7.025 -1.389 6.772 1.00 98.56 164 PHE A N 1
ATOM 1219 C CA . PHE A 1 164 ? -6.203 -1.267 7.965 1.00 98.56 164 PHE A CA 1
ATOM 1220 C C . PHE A 1 164 ? -5.712 -2.617 8.497 1.00 98.56 164 PHE A C 1
ATOM 1222 O O . PHE A 1 164 ? -6.148 -3.690 8.084 1.00 98.56 164 PHE A O 1
ATOM 1229 N N . SER A 1 165 ? -4.758 -2.555 9.424 1.00 97.69 165 SER A N 1
ATOM 1230 C CA . SER A 1 165 ? -4.242 -3.703 10.167 1.00 97.69 165 SER A CA 1
ATOM 1231 C C . SER A 1 165 ? -3.884 -3.286 11.600 1.00 97.69 165 SER A C 1
ATOM 1233 O O . SER A 1 165 ? -2.989 -2.447 11.778 1.00 97.69 165 SER A O 1
ATOM 1235 N N . PRO A 1 166 ? -4.535 -3.852 12.636 1.00 96.06 166 PRO A N 1
ATOM 1236 C CA . PRO A 1 166 ? -4.255 -3.547 14.038 1.00 96.06 166 PRO A CA 1
ATOM 1237 C C . PRO A 1 166 ? -3.041 -4.339 14.557 1.00 96.06 166 PRO A C 1
ATOM 1239 O O . PRO A 1 166 ? -3.142 -5.173 15.456 1.00 96.06 166 PRO A O 1
ATOM 1242 N N . ARG A 1 167 ? -1.859 -4.110 13.971 1.00 91.56 167 ARG A N 1
ATOM 1243 C CA . ARG A 1 167 ? -0.637 -4.852 14.330 1.00 91.56 167 ARG A CA 1
ATOM 1244 C C . ARG A 1 167 ? -0.142 -4.475 15.729 1.00 91.56 167 ARG A C 1
ATOM 1246 O O . ARG A 1 167 ? -0.334 -3.357 16.203 1.00 91.56 167 ARG A O 1
ATOM 1253 N N . LYS A 1 168 ? 0.612 -5.386 16.359 1.00 86.62 168 LYS A N 1
ATOM 1254 C CA . LYS A 1 168 ? 1.209 -5.185 17.694 1.00 86.62 168 LYS A CA 1
ATOM 1255 C C . LYS A 1 168 ? 1.960 -3.849 17.805 1.00 86.62 168 LYS A C 1
ATOM 1257 O O . LYS A 1 168 ? 1.671 -3.050 18.692 1.00 86.62 168 LYS A O 1
ATOM 1262 N N . ALA A 1 169 ? 2.871 -3.578 16.866 1.00 86.38 169 ALA A N 1
ATOM 1263 C CA . ALA A 1 169 ? 3.717 -2.384 16.898 1.00 86.38 169 ALA A CA 1
ATOM 1264 C C . ALA A 1 169 ? 2.956 -1.073 16.614 1.00 86.38 169 ALA A C 1
ATOM 1266 O O . ALA A 1 169 ? 3.242 -0.056 17.237 1.00 86.38 169 ALA A O 1
ATOM 1267 N N . SER A 1 170 ? 1.999 -1.076 15.681 1.00 90.75 170 SER A N 1
ATOM 1268 C CA . SER A 1 170 ? 1.254 0.123 15.267 1.00 90.75 170 SER A CA 1
ATOM 1269 C C . SER A 1 170 ? -0.032 -0.241 14.525 1.00 90.75 170 SER A C 1
ATOM 1271 O O . SER A 1 170 ? -0.121 -1.316 13.927 1.00 90.75 170 SER A O 1
ATOM 1273 N N . LEU A 1 171 ? -0.998 0.681 14.513 1.00 96.38 171 LEU A N 1
ATOM 1274 C CA . LEU A 1 171 ? -2.116 0.619 13.576 1.00 96.38 171 LEU A CA 1
ATOM 1275 C C . LEU A 1 171 ? -1.595 1.059 12.211 1.00 96.38 171 LEU A C 1
ATOM 1277 O O . LEU A 1 171 ? -1.047 2.155 12.073 1.00 96.38 171 LEU A O 1
ATOM 1281 N N . THR A 1 172 ? -1.734 0.191 11.216 1.00 97.38 172 THR A N 1
ATOM 1282 C CA . THR A 1 172 ? -1.351 0.499 9.836 1.00 97.38 172 THR A CA 1
ATOM 1283 C C . THR A 1 172 ? -2.605 0.784 9.033 1.00 97.38 172 THR A C 1
ATOM 1285 O O . THR A 1 172 ? -3.514 -0.041 9.030 1.00 97.38 172 THR A O 1
ATOM 1288 N N . LEU A 1 173 ? -2.639 1.919 8.347 1.00 97.94 173 LEU A N 1
ATOM 1289 C CA . LEU A 1 173 ? -3.696 2.304 7.422 1.00 97.94 173 LEU A CA 1
ATOM 1290 C C . LEU A 1 173 ? -3.135 2.293 5.999 1.00 97.94 173 LEU A C 1
ATOM 1292 O O . LEU A 1 173 ? -2.034 2.791 5.752 1.00 97.94 173 LEU A O 1
ATOM 1296 N N . TYR A 1 174 ? -3.885 1.723 5.069 1.00 95.94 174 TYR A N 1
ATOM 1297 C CA . TYR A 1 174 ? -3.482 1.491 3.685 1.00 95.94 174 TYR A CA 1
ATOM 1298 C C . TYR A 1 174 ? -4.374 2.297 2.742 1.00 95.94 174 TYR A C 1
ATOM 1300 O O . TYR A 1 174 ? -5.573 2.422 2.987 1.00 95.94 174 TYR A O 1
ATOM 1308 N N . GLY A 1 175 ? -3.795 2.842 1.670 1.00 92.69 175 GLY A N 1
ATOM 1309 C CA . GLY A 1 175 ? -4.540 3.616 0.666 1.00 92.69 175 GLY A CA 1
ATOM 1310 C C . GLY A 1 175 ? -4.961 5.024 1.111 1.00 92.69 175 GLY A C 1
ATOM 1311 O O . GLY A 1 175 ? -5.528 5.765 0.322 1.00 92.69 175 GLY A O 1
ATOM 1312 N N . ILE A 1 176 ? -4.643 5.437 2.345 1.00 93.81 176 ILE A N 1
ATOM 1313 C CA . ILE A 1 176 ? -5.078 6.731 2.907 1.00 93.81 176 ILE A CA 1
ATOM 1314 C C . ILE A 1 176 ? -4.325 7.933 2.318 1.00 93.81 176 ILE A C 1
ATOM 1316 O O . ILE A 1 176 ? -4.828 9.051 2.319 1.00 93.81 176 ILE A O 1
ATOM 1320 N N . GLN A 1 177 ? -3.125 7.714 1.780 1.00 90.62 177 GLN A N 1
ATOM 1321 C CA . GLN A 1 177 ? -2.283 8.793 1.251 1.00 90.62 177 GLN A CA 1
ATOM 1322 C C . GLN A 1 177 ? -2.858 9.463 -0.010 1.00 90.62 177 GLN A C 1
ATOM 1324 O O . GLN A 1 177 ? -2.412 10.545 -0.370 1.00 90.62 177 GLN A O 1
ATOM 1329 N N . GLY A 1 178 ? -3.858 8.849 -0.657 1.00 85.00 178 GLY A N 1
ATOM 1330 C CA . GLY A 1 178 ? -4.578 9.438 -1.790 1.00 85.00 178 GLY A CA 1
ATOM 1331 C C . GLY A 1 178 ? -5.624 10.491 -1.403 1.00 85.00 178 GLY A C 1
ATOM 1332 O O . GLY A 1 178 ? -6.265 11.051 -2.286 1.00 85.00 178 GLY A O 1
ATOM 1333 N N . ALA A 1 179 ? -5.826 10.759 -0.108 1.00 89.62 179 ALA A N 1
ATOM 1334 C CA . ALA A 1 179 ? -6.787 11.760 0.339 1.00 89.62 179 ALA A CA 1
ATOM 1335 C C . ALA A 1 179 ? -6.411 13.179 -0.148 1.00 89.62 179 ALA A C 1
ATOM 1337 O O . ALA A 1 179 ? -5.240 13.571 -0.069 1.00 89.62 179 ALA A O 1
ATOM 1338 N N . PRO A 1 180 ? -7.384 14.001 -0.579 1.00 88.88 180 PRO A N 1
ATO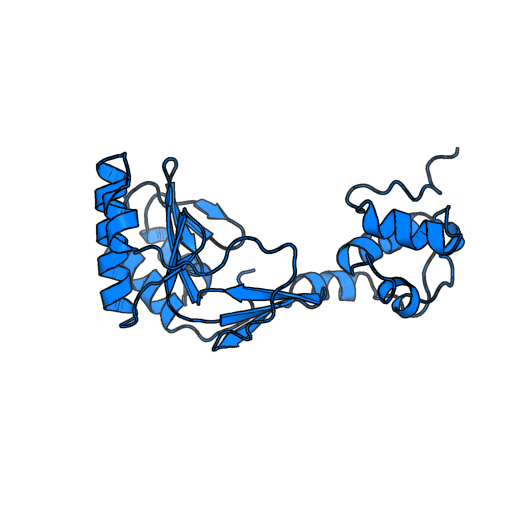M 1339 C CA . PRO A 1 180 ? -7.147 15.414 -0.851 1.00 88.88 180 PRO A CA 1
ATOM 1340 C C . PRO A 1 180 ? -6.518 16.118 0.355 1.00 88.88 180 PRO A C 1
ATOM 1342 O O . PRO A 1 180 ? -6.877 15.856 1.501 1.00 88.88 180 PRO A O 1
ATOM 1345 N N . HIS A 1 181 ? -5.556 17.007 0.100 1.00 90.12 181 HIS A N 1
ATOM 1346 C CA . HIS A 1 181 ? -4.846 17.757 1.143 1.00 90.12 181 HIS A CA 1
ATOM 1347 C C . HIS A 1 181 ? -4.206 16.878 2.240 1.00 90.12 181 HIS A C 1
ATOM 1349 O O . HIS A 1 181 ? -4.004 17.348 3.361 1.00 90.12 181 HIS A O 1
ATOM 1355 N N . PHE A 1 182 ? -3.841 15.626 1.924 1.00 91.75 182 PHE A N 1
ATOM 1356 C CA . PHE A 1 182 ? -3.263 14.659 2.866 1.00 91.75 182 PHE A CA 1
ATOM 1357 C C . PHE A 1 182 ? -2.180 15.268 3.773 1.00 91.75 182 PHE A C 1
ATOM 1359 O O . PHE A 1 182 ? -2.273 15.179 4.996 1.00 91.75 182 PHE A O 1
ATOM 1366 N N . GLN A 1 183 ? -1.202 15.966 3.185 1.00 90.88 183 GLN A N 1
ATOM 1367 C CA . GLN A 1 183 ? -0.090 16.586 3.919 1.00 90.88 183 GLN A CA 1
ATOM 1368 C C . GLN A 1 183 ? -0.542 17.657 4.921 1.00 90.88 183 GLN A C 1
ATOM 1370 O O . GLN A 1 183 ? 0.001 17.743 6.019 1.00 90.88 183 GLN A O 1
ATOM 1375 N N . HIS A 1 184 ? -1.564 18.446 4.580 1.00 92.00 184 HIS A N 1
ATOM 1376 C CA . HIS A 1 184 ? -2.117 19.451 5.488 1.00 92.00 184 HIS A CA 1
ATOM 1377 C C . HIS A 1 184 ? -2.806 18.785 6.688 1.00 92.00 184 HIS A C 1
ATOM 1379 O O . HIS A 1 184 ? -2.588 19.178 7.832 1.00 92.00 184 HIS A O 1
ATOM 1385 N N . HIS A 1 185 ? -3.568 17.716 6.449 1.00 93.56 185 HIS A N 1
ATOM 1386 C CA . HIS A 1 185 ? -4.226 16.966 7.518 1.00 93.56 185 HIS A CA 1
ATOM 1387 C C . HIS A 1 185 ? -3.239 16.260 8.457 1.00 93.56 185 HIS A C 1
ATOM 1389 O O . HIS A 1 185 ? -3.505 16.168 9.657 1.00 93.56 185 HIS A O 1
ATOM 1395 N N . LEU A 1 186 ? -2.082 15.805 7.964 1.00 93.94 186 LEU A N 1
ATOM 1396 C CA . LEU A 1 186 ? -1.070 15.155 8.806 1.00 93.94 186 LEU A CA 1
ATOM 1397 C C . LEU A 1 186 ? -0.591 16.036 9.967 1.00 93.94 186 LEU A C 1
ATOM 1399 O O . LEU A 1 186 ? -0.353 15.513 11.058 1.00 93.94 186 LEU A O 1
ATOM 1403 N N . ALA A 1 187 ? -0.511 17.357 9.773 1.00 92.00 187 ALA A N 1
ATOM 1404 C CA . ALA A 1 187 ? -0.098 18.295 10.819 1.00 92.00 187 ALA A CA 1
ATOM 1405 C C . ALA A 1 187 ? -1.027 18.262 12.047 1.00 92.00 187 ALA A C 1
ATOM 1407 O O . ALA A 1 187 ? -0.581 18.464 13.176 1.00 92.00 187 ALA A O 1
ATOM 1408 N N . SER A 1 188 ? -2.311 17.955 11.843 1.00 94.06 188 SER A N 1
ATOM 1409 C CA . SER A 1 188 ? -3.332 17.914 12.896 1.00 94.06 188 SER A CA 1
ATOM 1410 C C . SER A 1 188 ? -3.706 16.497 13.339 1.00 94.06 188 SER A C 1
ATOM 1412 O O . SER A 1 188 ? -4.584 16.341 14.188 1.00 94.06 188 SER A O 1
ATOM 1414 N N . LEU A 1 189 ? -3.090 15.456 12.766 1.00 96.56 189 LEU A N 1
ATOM 1415 C CA . LEU A 1 189 ? -3.447 14.060 13.036 1.00 96.56 189 LEU A CA 1
ATOM 1416 C C . LEU A 1 189 ? -2.918 13.564 14.392 1.00 96.56 189 LEU A C 1
ATOM 1418 O O . LEU A 1 189 ? -3.547 12.721 15.031 1.00 96.56 189 LEU A O 1
ATOM 1422 N N . GLY A 1 190 ? -1.774 14.084 14.836 1.00 94.12 190 GLY A N 1
ATOM 1423 C CA . GLY A 1 190 ? -1.017 13.566 15.979 1.00 94.12 190 GLY A CA 1
ATOM 1424 C C . GLY A 1 190 ? 0.197 12.742 15.541 1.00 94.12 190 GLY A C 1
ATOM 1425 O O . GLY A 1 190 ? 0.638 12.822 14.394 1.00 94.12 190 GLY A O 1
ATOM 1426 N N . LYS A 1 191 ? 0.779 11.954 16.456 1.00 94.50 191 LYS A N 1
AT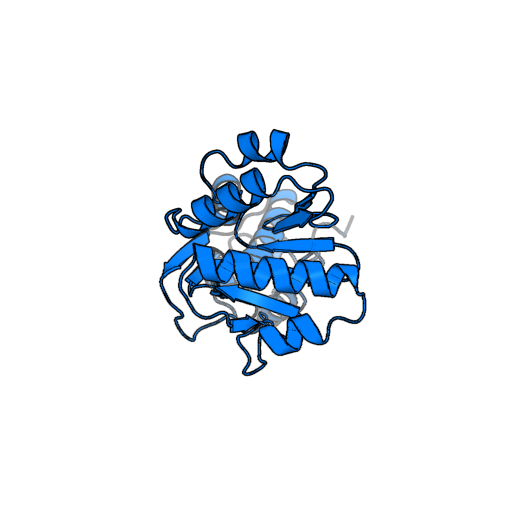OM 1427 C CA . LYS A 1 191 ? 2.022 11.206 16.192 1.00 94.50 191 LYS A CA 1
ATOM 1428 C C . LYS A 1 191 ? 1.805 10.107 15.148 1.00 94.50 191 LYS A C 1
ATOM 1430 O O . LYS A 1 191 ? 1.099 9.130 15.406 1.00 94.50 191 LYS A O 1
ATOM 1435 N N . HIS A 1 192 ? 2.499 10.222 14.020 1.00 96.19 192 HIS A N 1
ATOM 1436 C CA . HIS A 1 192 ? 2.398 9.286 12.906 1.00 96.19 192 HIS A CA 1
ATOM 1437 C C . HIS A 1 192 ? 3.753 9.026 12.233 1.00 96.19 192 HIS A C 1
ATOM 1439 O O . HIS A 1 192 ? 4.743 9.711 12.489 1.00 96.19 192 HIS A O 1
ATOM 1445 N N . LYS A 1 193 ? 3.790 8.011 11.368 1.00 96.00 193 LYS A N 1
ATOM 1446 C CA . LYS A 1 193 ? 4.900 7.725 10.453 1.00 96.00 193 LYS A CA 1
ATOM 1447 C C . LYS A 1 193 ? 4.339 7.362 9.081 1.00 96.00 193 LYS A C 1
ATOM 1449 O O . LYS A 1 193 ? 3.332 6.664 8.997 1.00 96.00 193 LYS A O 1
ATOM 1454 N N . LEU A 1 194 ? 5.016 7.782 8.018 1.00 94.75 194 LEU A N 1
ATOM 1455 C CA . LEU A 1 194 ? 4.701 7.378 6.650 1.00 94.75 194 LEU A CA 1
ATOM 1456 C C . LEU A 1 194 ? 5.592 6.212 6.205 1.00 94.75 194 LEU A C 1
ATOM 1458 O O . LEU A 1 194 ? 6.774 6.139 6.551 1.00 94.75 194 LEU A O 1
ATOM 1462 N N . GLY A 1 195 ? 5.004 5.279 5.465 1.00 89.00 195 GLY A N 1
ATOM 1463 C CA . GLY A 1 195 ? 5.714 4.331 4.609 1.00 89.00 195 GLY A CA 1
ATOM 1464 C C . GLY A 1 195 ? 5.352 4.564 3.143 1.00 89.00 195 GLY A C 1
ATOM 1465 O O . GLY A 1 195 ? 4.557 5.446 2.842 1.00 89.00 195 GLY A O 1
ATOM 1466 N N . ALA A 1 196 ? 5.882 3.729 2.247 1.00 79.81 196 ALA A N 1
ATOM 1467 C CA . ALA A 1 196 ? 5.712 3.882 0.796 1.00 79.81 196 ALA A CA 1
ATOM 1468 C C . ALA A 1 196 ? 4.249 3.856 0.302 1.00 79.81 196 ALA A C 1
ATOM 1470 O O . ALA A 1 196 ? 3.963 4.323 -0.784 1.00 79.81 196 ALA A O 1
ATOM 1471 N N . GLY A 1 197 ? 3.315 3.294 1.072 1.00 82.38 197 GLY A N 1
ATOM 1472 C CA . GLY A 1 197 ? 1.887 3.318 0.725 1.00 82.38 197 GLY A CA 1
ATOM 1473 C C . GLY A 1 197 ? 0.970 3.179 1.933 1.00 82.38 197 GLY A C 1
ATOM 1474 O O . GLY A 1 197 ? -0.172 2.729 1.826 1.00 82.38 197 GLY A O 1
ATOM 1475 N N . CYS A 1 198 ? 1.496 3.495 3.113 1.00 91.31 198 CYS A N 1
ATOM 1476 C CA . CYS A 1 198 ? 0.808 3.289 4.374 1.00 91.31 198 CYS A CA 1
ATOM 1477 C C . CYS A 1 198 ? 1.088 4.414 5.365 1.00 91.31 198 CYS A C 1
ATOM 1479 O O . CYS A 1 198 ? 2.135 5.065 5.345 1.00 91.31 198 CYS A O 1
ATOM 1481 N N . LEU A 1 199 ? 0.117 4.628 6.239 1.00 96.25 199 LEU A N 1
ATOM 1482 C CA . LEU A 1 199 ? 0.172 5.557 7.354 1.00 96.25 199 LEU A CA 1
ATOM 1483 C C . LEU A 1 199 ? 0.157 4.737 8.643 1.00 96.25 199 LEU A C 1
ATOM 1485 O O . LEU A 1 199 ? -0.732 3.915 8.856 1.00 96.25 199 LEU A O 1
ATOM 1489 N N . TYR A 1 200 ? 1.150 4.952 9.494 1.00 97.12 200 TYR A N 1
ATOM 1490 C CA . TYR A 1 200 ? 1.265 4.294 10.787 1.00 97.12 200 TYR A CA 1
ATOM 1491 C C . TYR A 1 200 ? 0.883 5.269 11.894 1.00 97.12 200 TYR A C 1
ATOM 1493 O O . TYR A 1 200 ? 1.481 6.342 12.000 1.00 97.12 200 TYR A O 1
ATOM 1501 N N . ILE A 1 201 ? -0.050 4.868 12.754 1.00 96.31 201 ILE A N 1
ATOM 1502 C CA . ILE A 1 201 ? -0.406 5.601 13.976 1.00 96.31 201 ILE A CA 1
ATOM 1503 C C . ILE A 1 201 ? -0.234 4.699 15.200 1.00 96.31 201 ILE A C 1
ATOM 1505 O O . ILE A 1 201 ? -0.348 3.471 15.130 1.00 96.31 201 ILE A O 1
ATOM 1509 N N . THR A 1 202 ? 0.092 5.305 16.343 1.00 93.50 202 THR A N 1
ATOM 1510 C CA . THR A 1 202 ? 0.444 4.535 17.548 1.00 93.50 202 THR A CA 1
ATOM 1511 C C . THR A 1 202 ? -0.779 3.914 18.215 1.00 93.50 202 THR A C 1
ATOM 1513 O O . THR A 1 202 ? -0.702 2.774 18.655 1.00 93.50 202 THR A O 1
ATOM 1516 N N . ASN A 1 203 ? -1.883 4.644 18.338 1.00 93.94 203 ASN A N 1
ATOM 1517 C CA . ASN A 1 203 ? -3.173 4.200 18.880 1.00 93.94 203 ASN A CA 1
ATOM 1518 C C . ASN A 1 203 ? -4.221 5.283 18.583 1.00 93.94 203 ASN A C 1
ATOM 1520 O O . ASN A 1 203 ? -3.853 6.404 18.209 1.00 93.94 203 ASN A O 1
ATOM 1524 N N . LEU A 1 204 ? -5.505 4.979 18.765 1.00 96.50 204 LEU A N 1
ATOM 1525 C CA . LEU A 1 204 ? -6.559 5.966 18.521 1.00 96.50 204 LEU A CA 1
ATOM 1526 C C . LEU A 1 204 ? -6.623 7.054 19.602 1.00 96.50 204 LEU A C 1
ATOM 1528 O O . LEU A 1 204 ? -6.953 8.192 19.293 1.00 96.50 204 LEU A O 1
ATOM 1532 N N . LYS A 1 205 ? -6.225 6.753 20.845 1.00 95.06 205 LYS A N 1
ATOM 1533 C CA . LYS A 1 205 ? -6.237 7.717 21.962 1.00 95.06 205 LYS A CA 1
ATOM 1534 C C . LYS A 1 205 ? -5.334 8.936 21.723 1.00 95.06 205 LYS A C 1
ATOM 1536 O O . LYS A 1 205 ? -5.660 10.031 22.165 1.00 95.06 205 LYS A O 1
ATOM 1541 N N . SER A 1 206 ? -4.198 8.756 21.052 1.00 94.00 206 SER A N 1
ATOM 1542 C CA . SER A 1 206 ? -3.250 9.826 20.713 1.00 94.00 206 SER A CA 1
ATOM 1543 C C . SER A 1 206 ? -3.446 10.389 19.302 1.00 94.00 206 SER A C 1
ATOM 1545 O O . SER A 1 206 ? -2.549 11.061 18.791 1.00 94.00 206 SER A O 1
ATOM 1547 N N . THR A 1 207 ? -4.554 10.047 18.643 1.00 97.06 207 THR A N 1
ATOM 1548 C CA . THR A 1 207 ? -4.849 10.433 17.261 1.00 97.06 207 THR A CA 1
ATOM 1549 C C . THR A 1 207 ? -6.072 11.336 17.246 1.00 97.06 207 THR A C 1
ATOM 1551 O O . THR A 1 207 ? -7.077 11.048 17.894 1.00 97.06 207 THR A O 1
ATOM 1554 N N . ASN A 1 208 ? -6.018 12.424 16.482 1.00 97.88 208 ASN A N 1
ATOM 1555 C CA . ASN A 1 208 ? -7.191 13.253 16.250 1.00 97.88 208 ASN A CA 1
ATOM 1556 C C . ASN A 1 208 ? -8.192 12.484 15.371 1.00 97.88 208 ASN A C 1
ATOM 1558 O O . ASN A 1 208 ? -7.987 12.330 14.166 1.00 97.88 208 ASN A O 1
ATOM 1562 N N . LEU A 1 209 ? -9.271 11.993 15.986 1.00 97.94 209 LEU A N 1
ATOM 1563 C CA . LEU A 1 209 ? -10.264 11.149 15.316 1.00 97.94 209 LEU A CA 1
ATOM 1564 C C . LEU A 1 209 ? -11.040 11.883 14.222 1.00 97.94 209 LEU A C 1
ATOM 1566 O O . LEU A 1 209 ? -11.425 11.254 13.239 1.00 97.94 209 LEU A O 1
ATOM 1570 N N . HIS A 1 210 ? -11.246 13.194 14.363 1.00 97.88 210 HIS A N 1
ATOM 1571 C CA . HIS A 1 210 ? -11.892 13.987 13.322 1.00 97.88 210 HIS A CA 1
ATOM 1572 C C . HIS A 1 210 ? -11.006 14.039 12.073 1.00 97.88 210 HIS A C 1
ATOM 1574 O O . HIS A 1 210 ? -11.444 13.661 10.991 1.00 97.88 210 HIS A O 1
ATOM 1580 N N . THR A 1 211 ? -9.727 14.384 12.243 1.00 97.62 211 THR A N 1
ATOM 1581 C CA . THR A 1 211 ? -8.746 14.388 11.148 1.00 97.62 211 THR A CA 1
ATOM 1582 C C . THR A 1 211 ? -8.594 13.007 10.511 1.00 97.62 211 THR A C 1
ATOM 1584 O O . THR A 1 211 ? -8.548 12.894 9.289 1.00 97.62 211 THR A O 1
ATOM 1587 N N . LEU A 1 212 ? -8.545 11.943 11.320 1.00 98.38 212 LEU A N 1
ATOM 1588 C CA . LEU A 1 212 ? -8.464 10.572 10.818 1.00 98.38 212 LEU A CA 1
ATOM 1589 C C . LEU A 1 212 ? -9.683 10.208 9.957 1.00 98.38 212 LEU A C 1
ATOM 1591 O O . LEU A 1 212 ? -9.514 9.655 8.872 1.00 98.38 212 LEU A O 1
ATOM 1595 N N . ARG A 1 213 ? -10.895 10.555 10.406 1.00 98.38 213 ARG A N 1
ATOM 1596 C CA . ARG A 1 213 ? -12.130 10.340 9.641 1.00 98.38 213 ARG A CA 1
ATOM 1597 C C . ARG A 1 213 ? -12.100 11.097 8.314 1.00 98.38 213 ARG A C 1
ATOM 1599 O O . ARG A 1 213 ? -12.400 10.496 7.288 1.00 98.38 213 ARG A O 1
ATOM 1606 N N . THR A 1 214 ? -11.669 12.360 8.315 1.00 97.94 214 THR A N 1
ATOM 1607 C CA . THR A 1 214 ? -11.511 13.164 7.091 1.00 97.94 214 THR A CA 1
ATOM 1608 C C . THR A 1 214 ? -10.535 12.522 6.109 1.00 97.94 214 THR A C 1
ATOM 1610 O O . THR A 1 214 ? -10.825 12.438 4.919 1.00 97.94 214 THR A O 1
ATOM 1613 N N . LEU A 1 215 ? -9.404 12.006 6.598 1.00 97.56 215 LEU A N 1
ATOM 1614 C CA . LEU A 1 215 ? -8.424 11.308 5.766 1.00 97.56 215 LEU A CA 1
ATOM 1615 C C . LEU A 1 215 ? -8.990 10.024 5.146 1.00 97.56 215 LEU A C 1
ATOM 1617 O O . LEU A 1 215 ? -8.777 9.769 3.963 1.00 97.56 215 LEU A O 1
ATOM 1621 N N . ILE A 1 216 ? -9.710 9.215 5.927 1.00 98.12 216 ILE A N 1
ATOM 1622 C CA . ILE A 1 216 ? -10.308 7.967 5.432 1.00 98.12 216 ILE A CA 1
ATOM 1623 C C . ILE A 1 216 ? -11.414 8.264 4.412 1.00 98.12 216 ILE A C 1
ATOM 1625 O O . ILE A 1 216 ? -11.423 7.646 3.349 1.00 98.12 216 ILE A O 1
ATOM 1629 N N . GLN A 1 217 ? -12.291 9.235 4.693 1.00 98.19 217 GLN A N 1
ATOM 1630 C CA . GLN A 1 217 ? -13.341 9.674 3.768 1.00 98.19 217 GLN A CA 1
ATOM 1631 C C . GLN A 1 217 ? -12.740 10.194 2.461 1.00 98.19 217 GLN A C 1
ATOM 1633 O O . GLN A 1 217 ? -13.078 9.707 1.386 1.00 98.19 217 GLN A O 1
ATOM 1638 N N . GLY A 1 218 ? -11.785 11.122 2.554 1.00 96.56 218 GLY A N 1
ATOM 1639 C CA . GLY A 1 218 ? -11.135 11.704 1.387 1.00 96.56 218 GLY A CA 1
ATOM 1640 C C . GLY A 1 218 ? -10.431 10.653 0.531 1.00 96.56 218 GLY A C 1
ATOM 1641 O O . GLY A 1 218 ? -10.522 10.700 -0.689 1.00 96.56 218 GLY A O 1
ATOM 1642 N N . ALA A 1 219 ? -9.777 9.663 1.146 1.00 95.38 219 ALA A N 1
ATOM 1643 C CA . ALA A 1 219 ? -9.165 8.554 0.413 1.00 95.38 219 ALA A CA 1
ATOM 1644 C C . ALA A 1 219 ? -10.200 7.617 -0.237 1.00 95.38 219 ALA A C 1
ATOM 1646 O O . ALA A 1 219 ? -9.960 7.081 -1.321 1.00 95.38 219 ALA A O 1
ATOM 1647 N N . TRP A 1 220 ? -11.349 7.405 0.410 1.00 96.56 220 TRP A N 1
ATOM 1648 C CA . TRP A 1 220 ? -12.441 6.612 -0.151 1.00 96.56 220 TRP A CA 1
ATOM 1649 C C . TRP A 1 220 ? -13.096 7.291 -1.356 1.00 96.56 220 TRP A C 1
ATOM 1651 O O . TRP A 1 220 ? -13.408 6.621 -2.340 1.00 96.56 220 TRP A O 1
ATOM 1661 N N . GLU A 1 221 ? -13.265 8.607 -1.311 1.00 95.56 221 GLU A N 1
ATOM 1662 C CA . GLU A 1 221 ? -13.894 9.395 -2.377 1.00 95.56 221 GLU A CA 1
ATOM 1663 C C . GLU A 1 221 ? -12.926 9.759 -3.500 1.00 95.56 221 GLU A C 1
ATOM 1665 O O . GLU A 1 221 ? -13.351 9.965 -4.638 1.00 95.56 221 GLU A O 1
ATOM 1670 N N . ALA A 1 222 ? -11.623 9.797 -3.206 1.00 91.62 222 ALA A N 1
ATOM 1671 C CA . ALA A 1 222 ? -10.604 10.124 -4.187 1.00 91.62 222 ALA A CA 1
ATOM 1672 C C . ALA A 1 222 ? -10.722 9.223 -5.431 1.00 91.62 222 ALA A C 1
ATOM 1674 O O . ALA A 1 222 ? -10.928 8.001 -5.307 1.00 91.62 222 ALA A O 1
ATOM 1675 N N . PRO A 1 223 ? -10.563 9.792 -6.640 1.00 86.94 223 PRO A N 1
ATOM 1676 C CA . PRO A 1 223 ? -10.446 9.006 -7.855 1.00 86.94 223 PRO A CA 1
ATOM 1677 C C . PRO A 1 223 ? -9.325 7.972 -7.729 1.00 86.94 223 PRO A C 1
ATOM 1679 O O . PRO A 1 223 ? -8.331 8.187 -7.036 1.00 86.94 223 PRO A O 1
ATOM 1682 N N . LEU A 1 224 ? -9.470 6.845 -8.426 1.00 81.12 224 LEU A N 1
ATOM 1683 C CA . LEU A 1 224 ? -8.400 5.856 -8.536 1.00 81.12 224 LEU A CA 1
ATOM 1684 C C . LEU A 1 224 ? -7.315 6.399 -9.467 1.00 81.12 224 LEU A C 1
ATOM 1686 O O . LEU A 1 224 ? -7.266 6.087 -10.652 1.00 81.12 224 LEU A O 1
ATOM 1690 N N . THR A 1 225 ? -6.464 7.264 -8.937 1.00 67.06 225 THR A N 1
ATOM 1691 C CA . THR A 1 225 ? -5.216 7.640 -9.590 1.00 67.06 225 THR A CA 1
ATOM 1692 C C . THR A 1 225 ? -4.143 6.628 -9.208 1.00 67.06 225 THR A C 1
ATOM 1694 O O . THR A 1 225 ? -4.232 5.986 -8.159 1.00 67.06 225 THR A O 1
ATOM 1697 N N . GLY A 1 226 ? -3.132 6.463 -10.064 1.00 54.50 226 GLY A N 1
ATOM 1698 C CA . GLY A 1 226 ? -1.945 5.670 -9.746 1.00 54.50 226 GLY A CA 1
ATOM 1699 C C . GLY A 1 226 ? -1.451 5.928 -8.328 1.00 54.50 226 GLY A C 1
ATOM 1700 O O . GLY A 1 226 ? -1.505 7.068 -7.875 1.00 54.50 226 GLY A O 1
ATOM 1701 N N . GLY A 1 227 ? -1.076 4.855 -7.624 1.00 43.06 227 GLY A N 1
ATOM 1702 C CA . GLY A 1 227 ? -0.793 4.848 -6.185 1.00 43.06 227 GLY A CA 1
ATOM 1703 C C . GLY A 1 227 ? 0.217 5.908 -5.705 1.00 43.06 227 GLY A C 1
ATOM 1704 O O . GLY A 1 227 ? 0.831 6.598 -6.512 1.00 43.06 227 GLY A O 1
ATOM 1705 N N . PRO A 1 228 ? 0.382 6.050 -4.379 1.00 37.62 228 PRO A N 1
ATOM 1706 C CA . PRO A 1 228 ? 1.093 7.176 -3.772 1.00 37.62 228 PRO A CA 1
ATOM 1707 C C . PRO A 1 228 ? 2.539 7.319 -4.273 1.00 37.62 228 PRO A C 1
ATOM 1709 O O . PRO A 1 228 ? 3.211 6.315 -4.519 1.00 37.62 228 PRO A O 1
ATOM 1712 N N . GLN A 1 229 ? 2.965 8.582 -4.414 1.00 37.78 229 GLN A N 1
ATOM 1713 C CA . GLN A 1 229 ? 4.344 9.005 -4.690 1.00 37.78 229 GLN A CA 1
ATOM 1714 C C . GLN A 1 229 ? 5.300 8.641 -3.549 1.00 37.78 229 GLN A C 1
ATOM 1716 O O . GLN A 1 229 ? 4.877 8.737 -2.373 1.00 37.78 229 GLN A O 1
#

InterPro domains:
  IPR014922 YdhG-like domain [PF08818] (115-219)

Foldseek 3Di:
DPPLWAPPFPPQDPLLCVQCVVVVNGTLQVQAQAALVVSCPTPSHWPVNSVSSQVSQVVVVGHYPPDDDPVRVVVLVADKFKAFAFPVDFDPPDDWDWDPDAQLVLLCPPPDPQLSVQSVVVLVLLCVLQVDHWTDTPSFKIAAGWMKMAGSRRGIGIDGCKIWGSDPAWIKIFQLCLFPPNVVLVVQFFDWDDDPGIITDHGVVRTDVVSVSSSSNRSSPGPRGGGDD

Organism: NCBI:txid85336

Sequence (229 aa):
MTETNSLNIPGVGAPLRKALQQKGITRLNQLNGANYGEILALHGVGAKGLNRVLGALRKTGGDMEQAPTEAEIASQATSVTVTPGHTGHTSADIKTRPTSLDPQEFCQAVEWPTRRADGLALLDMFNQITGVSPVMWGPTMVGYGQVHYASTSGRHGDWFKIGFSPRKASLTLYGIQGAPHFQHHLASLGKHKLGAGCLYITNLKSTNLHTLRTLIQGAWEAPLTGGPQ

Radius of gyration: 21.86 Å; chains: 1; bounding box: 62×40×54 Å

pLDDT: mean 90.52, std 11.14, range [37.62, 98.75]